Protein AF-J0LDZ2-F1 (afdb_monomer)

InterPro domains:
  IPR002893 Zinc finger, MYND-type [PF01753] (34-79)
  IPR002893 Zinc finger, MYND-type [PS50865] (31-79)

Radius of gyration: 22.07 Å; Cα contacts (8 Å, |Δi|>4): 156; chains: 1; bounding box: 58×59×63 Å

Secondary structure (DSSP, 8-state):
----HHHHHHSHHHHHHHHHHHGGGG-B--STTT--BGGG-SSSSPPEEPTTTSS-EESSHHHHHHHHT-SSS-HHHHHHHHHHHHTT--SSS-S-HHHHHHHHHHTT--HHHHHHHHHHHTTTS----HHHHHHHHTT-TT----------------PPPPP--------------

Solvent-accessible surface area (backbone atoms only — not comparable to full-atom values): 11126 Å² total; per-residue (Å²): 134,83,79,51,72,68,63,41,66,69,39,64,53,36,40,34,48,56,38,56,61,51,52,71,69,69,58,41,27,64,18,77,92,59,69,45,38,54,85,72,46,95,57,90,62,79,55,52,53,41,90,79,51,60,65,52,32,19,83,45,73,65,33,47,56,50,22,41,65,33,90,88,68,27,37,57,59,55,39,50,55,46,40,59,50,54,75,78,48,75,85,82,69,82,59,53,62,66,59,48,30,51,48,41,58,76,67,60,61,56,40,61,59,40,29,50,50,34,16,55,57,52,74,63,74,44,78,64,58,58,40,66,59,53,63,55,64,74,68,57,88,77,69,94,77,90,82,92,77,93,77,87,85,85,76,82,78,76,74,79,83,73,86,80,84,77,78,82,79,81,81,78,81,82,85,76,134

Sequence (177 aa):
MIASIAATVQDPYRALQYHLLQRPRLRDCDGPGCGKTVHEKETPGAFARCANCRLMQYCSRDCQKADWRDSGFPHKEICGMLQALYSFSTLDGTMTPDEWSDVCRLHALPLDTVDKLISWASGGRNRTNYAGTHSTLENDTGRESTGSSSDDYDYFVRVPPTPDHRIFINHKESSGL

Organism: Auricularia subglabra (strain TFB-10046 / SS5) (NCBI:txid717982)

Structure (mmCIF, N/CA/C/O backbone):
data_AF-J0LDZ2-F1
#
_entry.id   AF-J0LDZ2-F1
#
loop_
_atom_site.group_PDB
_atom_site.id
_atom_site.type_symbol
_atom_site.label_atom_id
_atom_site.label_alt_id
_atom_site.label_comp_id
_atom_site.label_asym_id
_atom_site.label_entity_id
_atom_site.label_seq_id
_atom_site.pdbx_PDB_ins_code
_atom_site.Cartn_x
_atom_site.Cartn_y
_atom_site.Cartn_z
_atom_site.occupancy
_atom_site.B_iso_or_equiv
_atom_site.auth_seq_id
_atom_site.auth_comp_id
_atom_site.auth_asym_id
_atom_site.auth_atom_id
_atom_site.pdbx_PDB_model_num
ATOM 1 N N . MET A 1 1 ? 12.892 19.741 -14.728 1.00 38.19 1 MET A N 1
ATOM 2 C CA . MET A 1 1 ? 12.630 18.692 -15.736 1.00 38.19 1 MET A CA 1
ATOM 3 C C . MET A 1 1 ? 11.318 18.023 -15.366 1.00 38.19 1 MET A C 1
ATOM 5 O O . MET A 1 1 ? 11.270 17.361 -14.341 1.00 38.19 1 MET A O 1
ATOM 9 N N . ILE A 1 2 ? 10.237 18.295 -16.100 1.00 40.75 2 ILE A N 1
ATOM 10 C CA . ILE A 1 2 ? 8.928 17.680 -15.841 1.00 40.75 2 ILE A CA 1
ATOM 11 C C . ILE A 1 2 ? 8.930 16.365 -16.619 1.00 40.75 2 ILE A C 1
ATOM 13 O O . ILE A 1 2 ? 8.873 16.388 -17.846 1.00 40.75 2 ILE A O 1
ATOM 17 N N . ALA A 1 3 ? 9.078 15.234 -15.928 1.00 46.91 3 ALA A N 1
ATOM 18 C CA . ALA A 1 3 ? 8.849 13.936 -16.551 1.00 46.91 3 ALA A CA 1
ATOM 19 C C . ALA A 1 3 ? 7.412 13.927 -17.095 1.00 46.91 3 ALA A C 1
ATOM 21 O O . ALA A 1 3 ? 6.469 14.237 -16.366 1.00 46.91 3 ALA A O 1
ATOM 22 N N . SER A 1 4 ? 7.254 13.654 -18.391 1.00 56.97 4 SER A N 1
ATOM 23 C CA . SER A 1 4 ? 5.937 13.570 -19.023 1.00 56.97 4 SER A CA 1
ATOM 24 C C . SER A 1 4 ? 5.099 12.506 -18.313 1.00 56.97 4 SER A C 1
ATOM 26 O O . SER A 1 4 ? 5.595 11.410 -18.053 1.00 56.97 4 SER A O 1
ATOM 28 N N . ILE A 1 5 ? 3.825 12.802 -18.047 1.00 53.84 5 ILE A N 1
ATOM 29 C CA . ILE A 1 5 ? 2.858 11.848 -17.475 1.00 53.84 5 ILE A CA 1
ATOM 30 C C . ILE A 1 5 ? 2.823 10.547 -18.305 1.00 53.84 5 ILE A C 1
ATOM 32 O O . ILE A 1 5 ? 2.647 9.463 -17.758 1.00 53.84 5 ILE A O 1
ATOM 36 N N . ALA A 1 6 ? 3.091 10.627 -19.613 1.00 49.44 6 ALA A N 1
ATOM 37 C CA . ALA A 1 6 ? 3.201 9.456 -20.481 1.00 49.44 6 ALA A CA 1
ATOM 38 C C . ALA A 1 6 ? 4.378 8.531 -20.102 1.00 49.44 6 ALA A C 1
ATOM 40 O O . ALA A 1 6 ? 4.217 7.316 -20.054 1.00 49.44 6 ALA A O 1
ATOM 41 N N . ALA A 1 7 ? 5.544 9.088 -19.754 1.00 54.19 7 ALA A N 1
ATOM 42 C CA . ALA A 1 7 ? 6.719 8.300 -19.366 1.00 54.19 7 ALA A CA 1
ATOM 43 C C . ALA A 1 7 ? 6.531 7.606 -18.005 1.00 54.19 7 ALA A C 1
ATOM 45 O O . ALA A 1 7 ? 7.042 6.510 -17.793 1.00 54.19 7 ALA A O 1
ATOM 46 N N . THR A 1 8 ? 5.753 8.207 -17.096 1.00 58.22 8 THR A N 1
ATOM 47 C CA . THR A 1 8 ? 5.398 7.580 -15.811 1.00 58.22 8 THR A CA 1
ATOM 48 C C . THR A 1 8 ? 4.421 6.415 -15.944 1.00 58.22 8 THR A C 1
ATOM 50 O O . THR A 1 8 ? 4.385 5.575 -15.055 1.00 58.22 8 THR A O 1
ATOM 53 N N . VAL A 1 9 ? 3.649 6.347 -17.035 1.00 63.06 9 VAL A N 1
ATOM 54 C CA . VAL A 1 9 ? 2.699 5.251 -17.297 1.00 63.06 9 VAL A CA 1
ATOM 55 C C . VA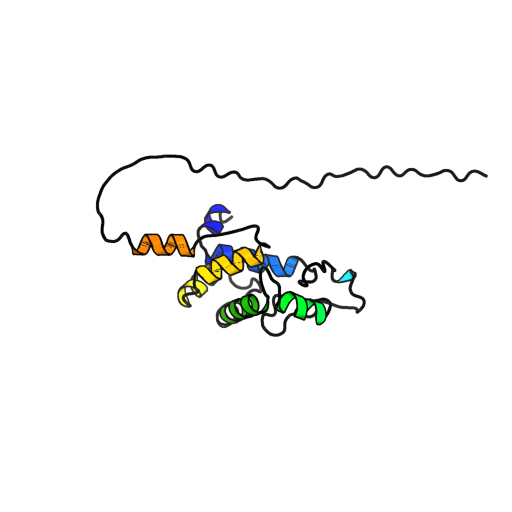L A 1 9 ? 3.370 4.092 -18.046 1.00 63.06 9 VAL A C 1
ATOM 57 O O . VAL A 1 9 ? 2.884 2.968 -17.977 1.00 63.06 9 VAL A O 1
ATOM 60 N N . GLN A 1 10 ? 4.507 4.315 -18.713 1.00 80.62 10 GLN A N 1
ATOM 61 C CA . GLN A 1 10 ? 5.218 3.247 -19.425 1.00 80.62 10 GLN A CA 1
ATOM 62 C C . GLN A 1 10 ? 6.030 2.339 -18.487 1.00 80.62 10 GLN A C 1
ATOM 64 O O . GLN A 1 10 ? 6.136 1.141 -18.733 1.00 80.62 10 GLN A O 1
ATOM 69 N N . ASP A 1 11 ? 6.608 2.899 -17.421 1.00 91.88 11 ASP A N 1
ATOM 70 C CA . ASP A 1 11 ? 7.381 2.130 -16.444 1.00 91.88 11 ASP A CA 1
ATOM 71 C C . ASP A 1 11 ? 6.456 1.608 -15.322 1.00 91.88 11 ASP A C 1
ATOM 73 O O . ASP A 1 11 ? 5.937 2.419 -14.541 1.00 91.88 11 ASP A O 1
ATOM 77 N N . PRO A 1 12 ? 6.269 0.277 -15.200 1.00 95.12 12 PRO A N 1
ATOM 78 C CA . PRO A 1 12 ? 5.360 -0.321 -14.221 1.00 95.12 12 PRO A CA 1
ATOM 79 C C . PRO A 1 12 ? 5.664 0.102 -12.783 1.00 95.12 12 PRO A C 1
ATOM 81 O O . PRO A 1 12 ? 4.754 0.352 -11.989 1.00 95.12 12 PRO A O 1
ATOM 84 N N . TYR A 1 13 ? 6.944 0.220 -12.435 1.00 95.94 13 TYR A N 1
ATOM 85 C CA . TYR A 1 13 ? 7.360 0.484 -11.062 1.00 95.94 13 TYR A CA 1
ATOM 86 C C . TYR A 1 13 ? 7.213 1.962 -10.698 1.00 95.94 13 TYR A C 1
ATOM 88 O O . TYR A 1 13 ? 6.852 2.286 -9.565 1.00 95.94 13 TYR A O 1
ATOM 96 N N . ARG A 1 14 ? 7.382 2.871 -11.668 1.00 95.00 14 ARG A N 1
ATOM 97 C CA . ARG A 1 14 ? 7.072 4.299 -11.471 1.00 95.00 14 ARG A CA 1
ATOM 98 C C . ARG A 1 14 ? 5.575 4.528 -11.307 1.00 95.00 14 ARG A C 1
ATOM 100 O O . ARG A 1 14 ? 5.167 5.293 -10.431 1.00 95.00 14 ARG A O 1
ATOM 107 N N . ALA A 1 15 ? 4.757 3.854 -12.117 1.00 94.00 15 ALA A N 1
ATOM 108 C CA . ALA A 1 15 ? 3.305 3.908 -11.988 1.00 94.00 15 ALA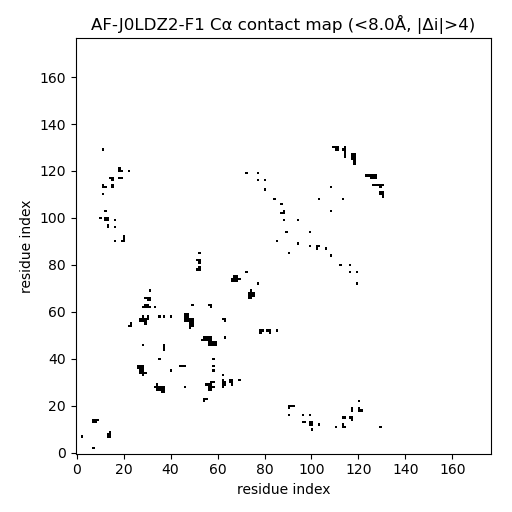 A CA 1
ATOM 109 C C . ALA A 1 15 ? 2.856 3.393 -10.611 1.00 94.00 15 ALA A C 1
ATOM 111 O O . ALA A 1 15 ? 2.063 4.048 -9.925 1.00 94.00 15 ALA A O 1
ATOM 112 N N . LEU A 1 16 ? 3.425 2.268 -10.163 1.00 95.62 16 LEU A N 1
ATOM 113 C CA . LEU A 1 16 ? 3.190 1.731 -8.825 1.00 95.62 16 LEU A CA 1
ATOM 114 C C . LEU A 1 16 ? 3.539 2.753 -7.741 1.00 95.62 16 LEU A C 1
ATOM 116 O O . LEU A 1 16 ? 2.711 3.030 -6.868 1.00 95.62 16 LEU A O 1
ATOM 120 N N . GLN A 1 17 ? 4.728 3.355 -7.821 1.00 95.06 17 GLN A N 1
ATOM 121 C CA . GLN A 1 17 ? 5.155 4.368 -6.865 1.00 95.06 17 GLN A CA 1
ATOM 122 C C . GLN A 1 17 ? 4.193 5.527 -6.761 1.00 95.06 17 GLN A C 1
ATOM 124 O O . GLN A 1 17 ? 3.800 5.915 -5.656 1.00 95.06 17 GLN A O 1
ATOM 129 N N . TYR A 1 18 ? 3.814 6.074 -7.909 1.00 92.62 18 TYR A N 1
ATOM 130 C CA . TYR A 1 18 ? 2.905 7.196 -7.964 1.00 92.62 18 TYR A CA 1
ATOM 131 C C . TYR A 1 18 ? 1.616 6.891 -7.193 1.00 92.62 18 TYR A C 1
ATOM 133 O O . TYR A 1 18 ? 1.211 7.681 -6.337 1.00 92.62 18 TYR A O 1
ATOM 141 N N . HIS A 1 19 ? 1.012 5.724 -7.431 1.00 92.88 19 HIS A 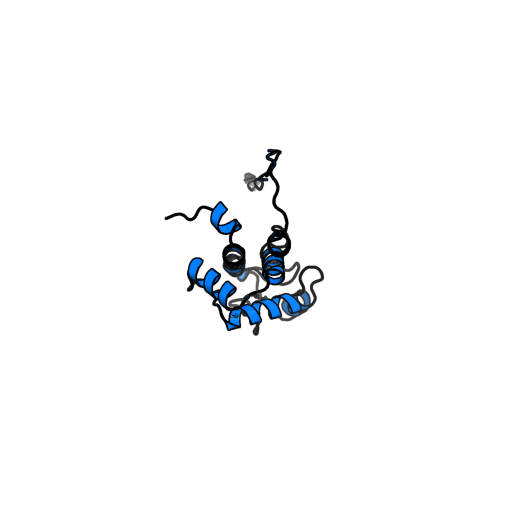N 1
ATOM 142 C CA . HIS A 1 19 ? -0.233 5.328 -6.781 1.00 92.88 19 HIS A CA 1
ATOM 143 C C . HIS A 1 19 ? -0.086 5.069 -5.279 1.00 92.88 19 HIS A C 1
ATOM 145 O O . HIS A 1 19 ? -0.934 5.514 -4.500 1.00 92.88 19 HIS A O 1
ATOM 151 N N . LEU A 1 20 ? 0.991 4.409 -4.852 1.00 94.00 20 LEU A N 1
ATOM 152 C CA . LEU A 1 20 ? 1.229 4.133 -3.434 1.00 94.00 20 LEU A CA 1
ATOM 153 C C . LEU A 1 20 ? 1.502 5.412 -2.630 1.00 94.00 20 LEU A C 1
ATOM 155 O O . LEU A 1 20 ? 0.988 5.551 -1.521 1.00 94.00 20 LEU A O 1
ATOM 159 N N . LEU A 1 21 ? 2.221 6.389 -3.191 1.00 91.31 21 LEU A N 1
ATOM 160 C CA . LEU A 1 21 ? 2.503 7.659 -2.510 1.00 91.31 21 LEU A CA 1
ATOM 161 C C . LEU A 1 21 ? 1.275 8.575 -2.372 1.00 91.31 21 LEU A C 1
ATOM 163 O O . LEU A 1 21 ? 1.263 9.455 -1.506 1.00 91.31 21 LEU A O 1
ATOM 167 N N . GLN A 1 22 ? 0.226 8.389 -3.183 1.00 87.31 22 GLN A N 1
ATOM 168 C CA . GLN A 1 22 ? -1.027 9.133 -3.001 1.00 87.31 22 GLN A CA 1
ATOM 169 C C . GLN A 1 22 ? -1.895 8.571 -1.869 1.00 87.31 22 GLN A C 1
ATOM 171 O O . GLN A 1 22 ? -2.688 9.317 -1.297 1.00 87.31 22 GLN A O 1
ATOM 176 N N . ARG A 1 23 ? -1.750 7.290 -1.507 1.00 87.25 23 ARG A N 1
ATOM 177 C CA . ARG A 1 23 ? -2.649 6.633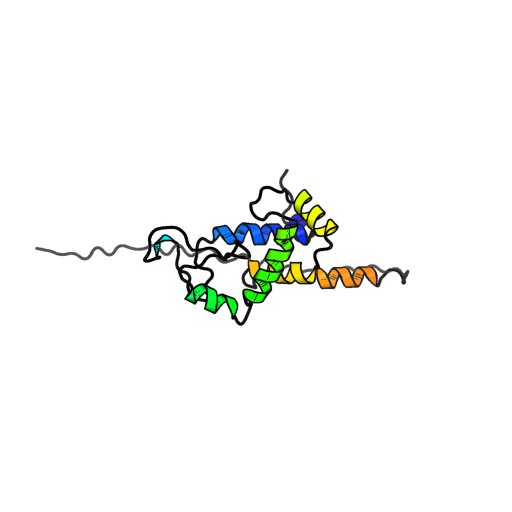 -0.544 1.00 87.25 23 ARG A CA 1
ATOM 178 C C . ARG A 1 23 ? -2.664 7.291 0.841 1.00 87.25 23 ARG A C 1
ATOM 180 O O . ARG A 1 23 ? -3.745 7.673 1.282 1.00 87.25 23 ARG A O 1
ATOM 187 N N . PRO A 1 24 ? -1.515 7.557 1.490 1.00 79.44 24 PRO A N 1
ATOM 188 C CA . PRO A 1 24 ? -1.498 8.223 2.795 1.00 79.44 24 PRO A CA 1
ATOM 189 C C . PRO A 1 24 ? -2.105 9.635 2.805 1.00 79.44 24 PRO A C 1
ATOM 191 O O . PRO A 1 24 ? -2.362 10.187 3.875 1.00 79.44 24 PRO A O 1
ATOM 194 N N . ARG A 1 25 ? -2.309 10.257 1.634 1.00 77.75 25 ARG A N 1
ATOM 195 C CA . ARG A 1 25 ? -2.864 11.613 1.527 1.00 77.75 25 ARG A CA 1
ATOM 196 C C . ARG A 1 25 ? -4.378 11.655 1.691 1.00 77.75 25 ARG A C 1
ATOM 198 O O . ARG A 1 25 ? -4.887 12.729 1.994 1.00 77.75 25 ARG A O 1
ATOM 205 N N . LEU A 1 26 ? -5.073 10.528 1.531 1.00 75.88 26 LEU A N 1
ATOM 206 C CA . LEU A 1 26 ? -6.532 10.483 1.635 1.00 75.88 26 LEU A CA 1
ATOM 207 C C . LEU A 1 26 ? -7.021 10.780 3.069 1.00 75.88 26 LEU A C 1
ATOM 209 O O . LEU A 1 26 ? -8.110 11.318 3.231 1.00 75.88 26 LEU A O 1
ATOM 213 N N . ARG A 1 27 ? -6.161 10.596 4.094 1.00 81.50 27 ARG A N 1
ATOM 214 C CA . ARG A 1 27 ? -6.369 10.950 5.525 1.00 81.50 27 ARG A CA 1
ATOM 215 C C . ARG A 1 27 ? -7.693 10.461 6.143 1.00 81.50 27 ARG A C 1
ATOM 217 O O . ARG A 1 27 ? -8.004 10.812 7.283 1.00 81.50 27 ARG A O 1
ATOM 224 N N . ASP A 1 28 ? -8.424 9.624 5.435 1.00 90.88 28 ASP A N 1
ATOM 225 C CA . ASP A 1 28 ? -9.652 8.956 5.813 1.00 90.88 28 ASP A CA 1
ATOM 226 C C . ASP A 1 28 ? -9.351 7.564 6.376 1.00 90.88 28 ASP A C 1
ATOM 228 O O . ASP A 1 28 ? -8.207 7.102 6.429 1.00 90.88 28 ASP A O 1
ATOM 232 N N . CYS A 1 29 ? -10.380 6.942 6.936 1.00 93.56 29 CYS A N 1
ATOM 233 C CA . CYS A 1 29 ? -10.323 5.578 7.423 1.00 93.56 29 CYS A CA 1
ATOM 234 C C . CYS A 1 29 ? -10.393 4.622 6.232 1.00 93.56 29 CYS A C 1
ATOM 236 O O . CYS A 1 29 ? -11.362 4.661 5.478 1.00 93.56 29 CYS A O 1
ATOM 238 N N . ASP A 1 30 ? -9.443 3.694 6.141 1.00 94.38 30 ASP A N 1
ATOM 239 C CA . ASP A 1 30 ? -9.420 2.664 5.098 1.00 94.38 30 ASP A CA 1
ATOM 240 C C . ASP A 1 30 ? -10.456 1.540 5.319 1.00 94.38 30 ASP A C 1
ATOM 242 O O . ASP A 1 30 ? -10.530 0.586 4.552 1.00 94.38 30 ASP A O 1
ATOM 246 N N . GLY A 1 31 ? -11.276 1.621 6.373 1.00 94.38 31 GLY A N 1
ATOM 247 C CA . GLY A 1 31 ? -12.361 0.666 6.592 1.00 94.38 31 GLY A CA 1
ATOM 248 C C . GLY A 1 31 ? -13.419 0.755 5.480 1.00 94.38 31 GLY A C 1
ATOM 249 O O . GLY A 1 31 ? -13.884 1.864 5.189 1.00 94.38 31 GLY A O 1
ATOM 250 N N . PRO A 1 32 ? -13.867 -0.374 4.897 1.00 93.56 32 PRO A N 1
ATOM 251 C CA . PRO A 1 32 ? -14.826 -0.366 3.797 1.00 93.56 32 PRO A CA 1
ATOM 252 C C . PRO A 1 32 ? -16.126 0.335 4.210 1.00 93.56 32 PRO A C 1
ATOM 254 O O . PRO A 1 32 ? -16.740 -0.004 5.221 1.00 93.56 32 PRO A O 1
ATOM 257 N N . GLY A 1 33 ? -16.522 1.348 3.434 1.00 91.19 33 GLY A N 1
ATOM 258 C CA . GLY A 1 33 ? -17.726 2.149 3.681 1.00 91.19 33 GLY A CA 1
ATOM 259 C C . GLY A 1 33 ? -17.657 3.093 4.889 1.00 91.19 33 GLY A C 1
ATOM 260 O O . GLY A 1 33 ? -18.671 3.696 5.224 1.00 91.19 33 GLY A O 1
ATOM 261 N N . CYS A 1 34 ? -16.503 3.236 5.552 1.00 92.81 34 CYS A N 1
ATOM 262 C CA . CYS A 1 34 ? -16.383 4.074 6.745 1.00 92.81 34 CYS A CA 1
ATOM 263 C C . CYS A 1 34 ? -16.300 5.566 6.400 1.00 92.81 34 CYS A C 1
ATOM 265 O O . CYS A 1 34 ? -17.099 6.352 6.901 1.00 92.81 34 CYS A O 1
ATOM 267 N N . GLY A 1 35 ? -15.321 5.969 5.583 1.00 89.81 35 GLY A N 1
ATOM 268 C CA . GLY A 1 35 ? -15.163 7.352 5.110 1.00 89.81 35 GLY A CA 1
ATOM 269 C C . GLY A 1 35 ? -14.838 8.404 6.180 1.00 89.81 35 GLY A C 1
ATOM 270 O O . GLY A 1 35 ? -14.613 9.559 5.832 1.00 89.81 35 GLY A O 1
ATOM 271 N N . LYS A 1 36 ? -14.780 8.033 7.467 1.00 92.12 36 LYS A N 1
ATOM 272 C CA . LYS A 1 36 ? -14.448 8.961 8.555 1.00 92.12 36 LYS A CA 1
ATOM 273 C C . LYS A 1 36 ? -13.072 9.575 8.339 1.00 92.12 36 LYS A C 1
ATOM 275 O O . LYS A 1 36 ? -12.093 8.858 8.142 1.00 92.12 36 LYS A O 1
ATOM 280 N N . THR A 1 37 ? -12.985 10.885 8.493 1.00 90.56 37 THR A N 1
ATOM 281 C CA . THR A 1 37 ? -11.735 11.636 8.582 1.00 90.56 37 THR A CA 1
ATOM 282 C C . THR A 1 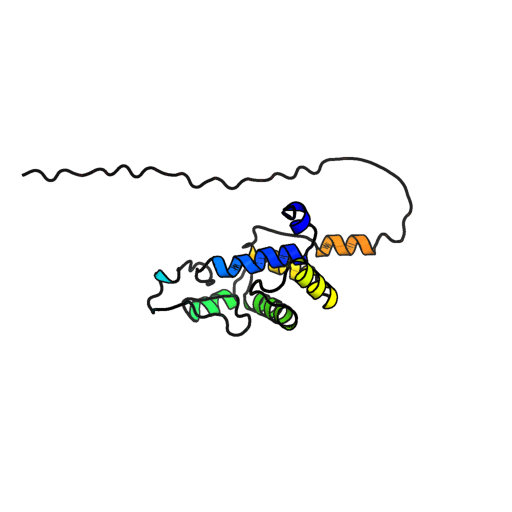37 ? -11.209 11.654 10.016 1.00 90.56 37 THR A C 1
ATOM 284 O O . THR A 1 37 ? -11.930 11.378 10.979 1.00 90.56 37 THR A O 1
ATOM 287 N N . VAL A 1 38 ? -9.935 12.017 10.191 1.00 86.31 38 VAL A N 1
ATOM 288 C CA . VAL A 1 38 ? -9.312 12.134 11.525 1.00 86.31 38 VAL A CA 1
ATOM 289 C C . VAL A 1 38 ? -10.059 13.076 12.479 1.00 86.31 38 VAL A C 1
ATOM 291 O O . VAL A 1 38 ? -9.951 12.910 13.690 1.00 86.31 38 VAL A O 1
ATOM 294 N N . HIS A 1 39 ? -10.826 14.037 11.954 1.00 85.56 39 HIS A N 1
ATOM 295 C CA . HIS A 1 39 ? -11.611 14.987 12.747 1.00 85.56 39 HIS A CA 1
ATOM 296 C C . HIS A 1 39 ? -12.940 14.408 13.252 1.00 85.56 39 HIS A C 1
ATOM 298 O O . HIS A 1 39 ? -13.516 14.941 14.192 1.00 85.56 39 HIS A O 1
ATOM 304 N N . GLU A 1 40 ? -13.409 13.306 12.665 1.00 84.31 40 GLU A N 1
ATOM 305 C CA . GLU A 1 40 ? -14.668 12.632 13.017 1.00 84.31 40 GLU A CA 1
ATOM 306 C C . GLU A 1 40 ? -14.456 11.457 13.984 1.00 84.31 40 GLU A C 1
ATOM 308 O O . GLU A 1 40 ? -15.384 10.717 14.323 1.00 84.31 40 GLU A O 1
ATOM 313 N N . LYS A 1 41 ? -13.211 11.239 14.417 1.00 78.94 41 LYS A N 1
ATOM 314 C CA . LYS A 1 41 ? -12.869 10.216 15.401 1.00 78.94 41 LYS A CA 1
ATOM 315 C C . LYS A 1 41 ? -13.271 10.690 16.796 1.00 78.94 41 LYS A C 1
ATOM 317 O O . LYS A 1 41 ? -12.886 11.773 17.218 1.00 78.94 41 LYS A O 1
ATOM 322 N N . GLU A 1 42 ? -13.956 9.833 17.547 1.00 77.94 42 GLU A N 1
ATOM 323 C CA . GLU A 1 42 ? -14.342 10.115 18.941 1.00 77.94 42 GLU A CA 1
ATOM 324 C C . GLU A 1 42 ? -13.127 10.319 19.859 1.00 77.94 42 GLU A C 1
ATOM 326 O O . GLU A 1 42 ? -13.166 11.105 20.801 1.00 77.94 42 GLU A O 1
ATOM 331 N N . THR A 1 43 ? -12.024 9.617 19.583 1.00 76.19 43 THR A N 1
ATOM 332 C CA . THR A 1 43 ? -10.778 9.761 20.341 1.00 76.19 43 THR A CA 1
ATOM 333 C C . THR A 1 43 ? -9.860 10.793 19.681 1.00 76.19 43 THR A C 1
ATOM 335 O O . THR A 1 43 ? -9.639 10.679 18.472 1.00 76.19 43 THR A O 1
ATOM 338 N N . PRO A 1 44 ? -9.211 11.690 20.440 1.00 77.81 44 PRO A N 1
ATOM 339 C CA . PRO A 1 44 ? -8.190 12.583 19.901 1.00 77.81 44 PRO A CA 1
ATOM 340 C C . PRO A 1 44 ? -7.022 11.832 19.240 1.00 77.81 44 PRO A C 1
ATOM 342 O O . PRO A 1 44 ? -6.624 10.751 19.681 1.00 77.81 44 PRO A O 1
ATOM 345 N N . GLY A 1 45 ? -6.434 12.439 18.207 1.00 84.00 45 GLY A N 1
ATOM 346 C CA . GLY A 1 45 ? -5.209 11.964 17.556 1.00 84.00 45 GLY A CA 1
ATOM 347 C C . GLY A 1 45 ? -5.420 11.221 16.234 1.00 84.00 45 GLY A C 1
ATOM 348 O O . GLY A 1 45 ? -6.537 11.026 15.760 1.00 84.00 45 GLY A O 1
ATOM 349 N N . ALA A 1 46 ? -4.307 10.813 15.620 1.00 87.44 46 ALA A N 1
ATOM 350 C CA . ALA A 1 46 ? -4.307 10.153 14.318 1.00 87.44 46 ALA A CA 1
ATOM 351 C C . ALA A 1 46 ? -5.011 8.779 14.344 1.00 87.44 46 ALA A C 1
ATOM 353 O O . ALA A 1 46 ? -5.215 8.150 15.393 1.00 87.44 46 ALA A O 1
ATOM 354 N N . PHE A 1 47 ? -5.375 8.292 13.160 1.00 92.56 47 PHE A N 1
ATOM 355 C CA . PHE A 1 47 ? -5.804 6.910 12.987 1.00 92.56 47 PHE A CA 1
ATOM 356 C C . PHE A 1 47 ? -4.661 5.934 13.256 1.00 92.56 47 PHE A C 1
ATOM 358 O O . PHE A 1 47 ? -3.491 6.217 12.995 1.00 92.56 47 PHE A O 1
ATOM 365 N N . ALA A 1 48 ? -5.017 4.774 13.806 1.00 92.56 48 ALA A N 1
ATOM 366 C CA . ALA A 1 48 ? -4.051 3.719 14.052 1.00 92.56 48 ALA A CA 1
ATOM 367 C C . ALA A 1 48 ? -3.667 3.094 12.712 1.00 92.56 48 ALA A C 1
ATOM 369 O O . ALA A 1 48 ? -4.541 2.698 11.941 1.00 92.56 48 ALA A O 1
ATOM 370 N N . ARG A 1 49 ? -2.367 2.994 12.438 1.00 93.88 49 ARG A N 1
ATOM 371 C CA . ARG A 1 49 ? -1.873 2.340 11.226 1.00 93.88 49 ARG A CA 1
ATOM 372 C C . ARG A 1 49 ? -1.817 0.829 11.399 1.00 93.88 49 ARG A C 1
ATOM 374 O O . ARG A 1 49 ? -1.597 0.332 12.504 1.00 93.88 49 ARG A O 1
ATOM 381 N N . CYS A 1 50 ? -1.973 0.095 10.302 1.00 95.75 50 CYS A N 1
ATOM 382 C CA . CYS A 1 50 ? -1.702 -1.337 10.288 1.00 95.75 50 CYS A CA 1
ATOM 383 C C . CYS A 1 50 ? -0.257 -1.586 10.751 1.00 95.75 50 CYS A C 1
ATOM 385 O O . CYS A 1 50 ? 0.677 -1.055 10.156 1.00 95.75 50 CYS A O 1
ATOM 387 N N . ALA A 1 51 ? -0.060 -2.400 11.791 1.00 94.38 51 ALA A N 1
ATOM 388 C CA . ALA A 1 51 ? 1.269 -2.633 12.367 1.00 94.38 51 ALA A CA 1
ATOM 389 C C . ALA A 1 51 ? 2.255 -3.282 11.378 1.00 94.38 51 ALA A C 1
ATOM 391 O O . ALA A 1 51 ? 3.461 -3.057 11.469 1.00 94.38 51 ALA A O 1
ATOM 392 N N . ASN A 1 52 ? 1.726 -4.048 10.421 1.00 94.75 52 ASN A N 1
ATOM 393 C CA . ASN A 1 52 ? 2.521 -4.804 9.464 1.00 94.75 52 ASN A CA 1
ATOM 394 C C . ASN A 1 52 ? 2.938 -3.946 8.265 1.00 94.75 52 ASN A C 1
ATOM 396 O O . ASN A 1 52 ? 4.116 -3.666 8.084 1.00 94.75 52 ASN A O 1
ATOM 400 N N . CYS A 1 53 ? 1.974 -3.494 7.454 1.00 94.50 53 CYS A N 1
ATOM 401 C CA . CYS A 1 53 ? 2.286 -2.729 6.244 1.00 94.50 53 CYS A CA 1
ATOM 402 C C . CYS A 1 53 ? 2.498 -1.233 6.503 1.00 94.50 53 CYS A C 1
ATOM 404 O O . CYS A 1 53 ? 3.038 -0.557 5.646 1.00 94.50 53 CYS A O 1
ATOM 406 N N . ARG A 1 54 ? 2.032 -0.684 7.635 1.00 91.56 54 ARG A N 1
ATOM 407 C CA . ARG A 1 54 ? 2.144 0.742 8.018 1.00 91.56 54 ARG A CA 1
ATOM 408 C C . ARG A 1 54 ? 1.561 1.766 7.033 1.00 91.56 54 ARG A C 1
ATOM 410 O O . ARG A 1 54 ? 1.645 2.962 7.311 1.00 91.56 54 ARG A O 1
ATOM 417 N N . LEU A 1 55 ? 0.956 1.317 5.935 1.00 92.25 55 LEU A N 1
ATOM 418 C CA . LEU A 1 55 ? 0.383 2.169 4.897 1.00 92.25 55 LEU A CA 1
ATOM 419 C C . LEU A 1 55 ? -1.087 2.497 5.185 1.00 92.25 55 LEU A C 1
ATOM 421 O O . LEU A 1 55 ? -1.475 3.656 5.104 1.00 92.25 55 LEU A O 1
ATOM 425 N N . MET A 1 56 ? -1.867 1.486 5.577 1.00 93.69 56 MET A N 1
ATOM 426 C CA . MET A 1 56 ? -3.294 1.625 5.892 1.00 93.69 56 MET A CA 1
ATOM 427 C C . MET A 1 56 ? -3.521 2.179 7.290 1.00 93.69 56 MET A C 1
ATOM 429 O O . MET A 1 56 ? -2.753 1.867 8.208 1.00 93.69 56 MET A O 1
ATOM 433 N N . GLN A 1 57 ? -4.611 2.914 7.473 1.00 94.50 57 GLN A N 1
ATOM 434 C CA . GLN A 1 57 ? -5.005 3.533 8.728 1.00 94.50 57 GLN A CA 1
ATOM 435 C C . GLN A 1 57 ? -6.499 3.365 9.027 1.00 94.50 57 GLN A C 1
ATOM 437 O O . GLN A 1 57 ? -7.358 3.446 8.156 1.00 94.50 57 GLN A O 1
ATOM 442 N N . TYR A 1 58 ? -6.823 3.158 10.303 1.00 94.94 58 TYR A N 1
ATOM 443 C CA . TYR A 1 58 ? -8.182 2.844 10.730 1.00 94.94 58 TYR A CA 1
ATOM 444 C C . TYR A 1 58 ? -8.594 3.645 11.961 1.00 94.94 58 TYR A C 1
ATOM 446 O O . TYR A 1 58 ? -7.810 3.864 12.894 1.00 94.94 58 TYR A O 1
ATOM 454 N N . CYS A 1 59 ? -9.869 4.033 11.997 1.00 94.50 59 CYS A N 1
ATOM 455 C CA . CYS A 1 59 ? -10.461 4.664 13.172 1.00 94.50 59 CYS A CA 1
ATOM 456 C C . CYS A 1 59 ? -10.681 3.669 14.323 1.00 94.50 59 CYS A C 1
ATOM 458 O O . CYS A 1 59 ? -10.688 4.080 15.481 1.00 94.50 59 CYS A O 1
ATOM 460 N N . SER A 1 60 ? -10.842 2.374 14.020 1.00 93.56 60 SER A N 1
ATOM 461 C CA . SER A 1 60 ? -11.089 1.308 14.996 1.00 93.56 60 SER A CA 1
ATOM 462 C C . SER A 1 60 ? -10.534 -0.046 14.536 1.00 93.56 60 SER A C 1
ATOM 464 O O . SER A 1 60 ? -10.271 -0.267 13.351 1.00 93.56 60 SER A O 1
ATOM 466 N N . ARG A 1 61 ? -10.404 -0.991 15.480 1.00 94.81 61 ARG A N 1
ATOM 467 C CA . ARG A 1 61 ? -10.045 -2.388 15.173 1.00 94.81 61 ARG A CA 1
ATOM 468 C C . ARG A 1 61 ? -11.096 -3.088 14.311 1.00 94.81 61 ARG A C 1
ATOM 470 O O . ARG A 1 61 ? -10.742 -3.983 13.552 1.00 94.81 61 ARG A O 1
ATOM 477 N N . ASP A 1 62 ? -12.361 -2.694 14.411 1.00 95.94 62 ASP A N 1
ATOM 478 C CA . ASP A 1 62 ? -13.431 -3.309 13.623 1.00 95.94 62 ASP A CA 1
ATOM 479 C C . ASP A 1 62 ? -13.352 -2.898 12.152 1.00 95.94 62 ASP A C 1
ATOM 481 O O . ASP A 1 62 ? -13.484 -3.757 11.284 1.00 95.94 62 ASP A O 1
ATOM 485 N N . CYS A 1 63 ? -13.003 -1.636 11.862 1.00 96.69 63 CYS A N 1
ATOM 486 C CA . CYS A 1 63 ? -12.700 -1.198 10.495 1.00 96.69 63 CYS A CA 1
ATOM 487 C C . CYS A 1 63 ? -11.524 -1.981 9.897 1.00 96.69 63 CYS A C 1
ATOM 489 O O . CYS A 1 63 ? -11.620 -2.453 8.769 1.00 96.69 63 CYS A O 1
ATOM 491 N N . GLN A 1 64 ? -10.456 -2.200 10.673 1.00 97.44 64 GLN A N 1
ATOM 492 C CA . GLN A 1 64 ? -9.324 -3.017 10.224 1.00 97.44 64 GLN A CA 1
ATOM 493 C C . GLN A 1 64 ? -9.731 -4.472 9.942 1.00 97.44 64 GLN A C 1
ATOM 495 O O . GLN A 1 64 ? -9.298 -5.051 8.951 1.00 97.44 64 GLN A O 1
ATOM 500 N N . LYS A 1 65 ? -10.550 -5.090 10.804 1.00 97.69 65 LYS A N 1
ATOM 501 C CA . LYS A 1 65 ? -11.029 -6.471 10.607 1.00 97.69 65 LYS A CA 1
ATOM 502 C C . LYS A 1 65 ? -11.945 -6.605 9.392 1.00 97.69 65 LYS A C 1
ATOM 504 O O . LYS A 1 65 ? -11.903 -7.644 8.735 1.00 97.69 65 LYS A O 1
ATOM 509 N N . ALA A 1 66 ? -12.777 -5.597 9.132 1.00 97.50 66 ALA A N 1
ATOM 510 C CA . ALA A 1 66 ? -13.634 -5.557 7.955 1.00 97.50 66 ALA A CA 1
ATOM 511 C C . ALA A 1 66 ? -12.787 -5.475 6.678 1.00 97.50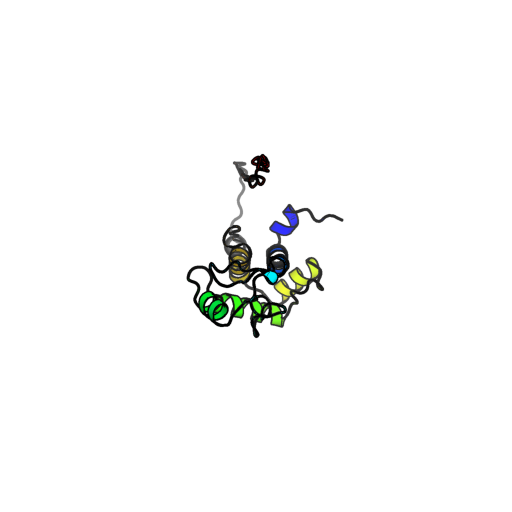 66 ALA A C 1
ATOM 513 O O . ALA A 1 66 ? -12.928 -6.334 5.813 1.00 97.50 66 ALA A O 1
ATOM 514 N N . ASP A 1 67 ? -11.834 -4.539 6.621 1.00 97.38 67 ASP A N 1
ATOM 515 C CA . ASP A 1 67 ? -10.915 -4.386 5.483 1.00 97.38 67 ASP A CA 1
ATOM 516 C C . ASP A 1 67 ? -10.039 -5.636 5.263 1.00 97.38 67 ASP A C 1
ATOM 518 O O . ASP A 1 67 ? -9.808 -6.084 4.141 1.00 97.38 67 ASP A O 1
ATOM 522 N N . TRP A 1 68 ? -9.627 -6.307 6.347 1.00 98.06 68 TRP A N 1
ATOM 523 C CA . TRP A 1 68 ? -8.872 -7.567 6.285 1.00 98.06 68 TRP A CA 1
ATOM 524 C C . TRP A 1 68 ? -9.553 -8.658 5.450 1.00 98.06 68 TRP A C 1
ATOM 526 O O . TRP A 1 68 ? -8.865 -9.496 4.862 1.00 98.06 68 TRP A O 1
ATOM 536 N N . ARG A 1 69 ? -10.890 -8.662 5.423 1.00 96.44 69 ARG A N 1
ATOM 537 C CA . ARG A 1 69 ? -11.729 -9.659 4.744 1.00 96.44 69 ARG A CA 1
ATOM 538 C C . ARG A 1 69 ? -12.549 -9.042 3.609 1.00 96.44 69 ARG A C 1
ATOM 540 O O . ARG A 1 69 ? -13.537 -9.655 3.210 1.00 96.44 69 ARG A O 1
ATOM 547 N N . ASP A 1 70 ? -12.175 -7.854 3.133 1.00 94.44 70 ASP A N 1
ATOM 548 C CA . ASP A 1 70 ? -12.890 -7.187 2.049 1.00 94.44 70 ASP A CA 1
ATOM 549 C C . ASP A 1 70 ? -13.014 -8.097 0.817 1.00 94.44 70 ASP A C 1
ATOM 551 O O . ASP A 1 70 ? -12.121 -8.886 0.509 1.00 94.44 70 ASP A O 1
ATOM 555 N N . SER A 1 71 ? -14.154 -8.013 0.134 1.00 90.00 71 SER A N 1
ATOM 556 C CA . SER A 1 71 ? -14.473 -8.901 -0.989 1.00 90.00 71 SER A CA 1
ATOM 557 C C . SER A 1 71 ? -13.805 -8.502 -2.306 1.00 90.00 71 SER A C 1
ATOM 559 O O . SER A 1 71 ? -13.610 -9.360 -3.165 1.00 90.00 71 SER A O 1
ATOM 561 N N . GLY A 1 72 ? -13.458 -7.223 -2.479 1.00 91.00 72 GLY A N 1
ATOM 562 C CA . GLY A 1 72 ? -12.822 -6.718 -3.692 1.00 91.00 72 GLY A CA 1
ATOM 563 C C . GLY A 1 72 ? -11.302 -6.773 -3.598 1.00 91.00 72 GLY A C 1
ATOM 564 O O . GLY A 1 72 ? -10.644 -7.372 -4.447 1.00 91.00 72 GLY A O 1
ATOM 565 N N . PHE A 1 73 ? -10.745 -6.175 -2.546 1.00 91.81 73 PHE A N 1
ATOM 566 C CA . PHE A 1 73 ? -9.308 -6.161 -2.282 1.00 91.81 73 PHE A CA 1
ATOM 567 C C . PHE A 1 73 ? -9.033 -6.456 -0.804 1.00 91.81 73 PHE A C 1
ATOM 569 O O . PHE A 1 73 ? -8.743 -5.531 -0.043 1.00 91.81 73 PHE A O 1
ATOM 576 N N . PRO A 1 74 ? -9.082 -7.733 -0.378 1.00 96.06 74 PRO A N 1
ATOM 577 C CA . PRO A 1 74 ? -8.855 -8.079 1.016 1.00 96.06 74 PRO A CA 1
ATOM 578 C C . PRO A 1 74 ? -7.495 -7.564 1.487 1.00 96.06 74 PRO A C 1
ATOM 580 O O . PRO A 1 74 ? -6.449 -7.956 0.951 1.00 96.06 74 PRO A O 1
ATOM 583 N N . HIS A 1 75 ? -7.484 -6.741 2.541 1.00 97.56 75 HIS A N 1
ATOM 584 C CA . HIS A 1 75 ? -6.237 -6.178 3.048 1.00 97.56 75 HIS A CA 1
ATOM 585 C C . HIS A 1 75 ? -5.244 -7.261 3.457 1.00 97.56 75 HIS A C 1
ATOM 587 O O . HIS A 1 75 ? -4.048 -7.035 3.353 1.00 97.56 75 HIS A O 1
ATOM 593 N N . LYS A 1 76 ? -5.692 -8.461 3.850 1.00 97.62 76 LYS A N 1
ATOM 594 C CA . LYS A 1 76 ? -4.798 -9.594 4.130 1.00 97.62 76 LYS A CA 1
ATOM 595 C C . LYS A 1 76 ? -3.782 -9.838 3.014 1.00 97.62 76 LYS A C 1
ATOM 597 O O . LYS A 1 76 ? -2.605 -10.057 3.293 1.00 97.62 76 LYS A O 1
ATOM 602 N N . GLU A 1 77 ? -4.243 -9.816 1.771 1.00 97.69 77 GLU A N 1
ATOM 603 C CA . GLU A 1 77 ? -3.403 -10.079 0.610 1.00 97.69 77 GLU A CA 1
ATOM 604 C C . GLU A 1 77 ? -2.525 -8.868 0.280 1.00 97.69 77 GLU A C 1
ATOM 606 O O . GLU A 1 77 ? -1.301 -8.984 0.201 1.00 97.69 77 GLU A O 1
ATOM 611 N N . ILE A 1 78 ? -3.142 -7.686 0.197 1.00 97.62 78 ILE A N 1
ATOM 612 C CA . ILE A 1 78 ? -2.444 -6.423 -0.070 1.00 97.62 78 ILE A CA 1
ATOM 613 C C . ILE A 1 78 ? -1.362 -6.153 0.984 1.00 97.62 78 ILE A C 1
ATOM 615 O O . ILE A 1 78 ? -0.260 -5.719 0.665 1.00 97.62 78 ILE A O 1
ATOM 619 N N . CYS A 1 79 ? -1.636 -6.454 2.252 1.00 97.88 79 CYS A N 1
ATOM 620 C CA . CYS A 1 79 ? -0.701 -6.309 3.361 1.00 97.88 79 CYS A CA 1
ATOM 621 C C . CYS A 1 79 ? 0.551 -7.170 3.168 1.00 97.88 79 CYS A C 1
ATOM 623 O O . CYS A 1 79 ? 1.640 -6.717 3.515 1.00 97.88 79 CYS A O 1
ATOM 625 N N . GLY A 1 80 ? 0.409 -8.383 2.624 1.00 97.62 80 GLY A N 1
ATOM 626 C CA . GLY A 1 80 ? 1.538 -9.255 2.298 1.00 97.62 80 GLY A CA 1
ATOM 627 C C . GLY A 1 80 ? 2.395 -8.684 1.170 1.00 97.62 80 GLY A C 1
ATOM 628 O O . GLY A 1 80 ? 3.611 -8.595 1.313 1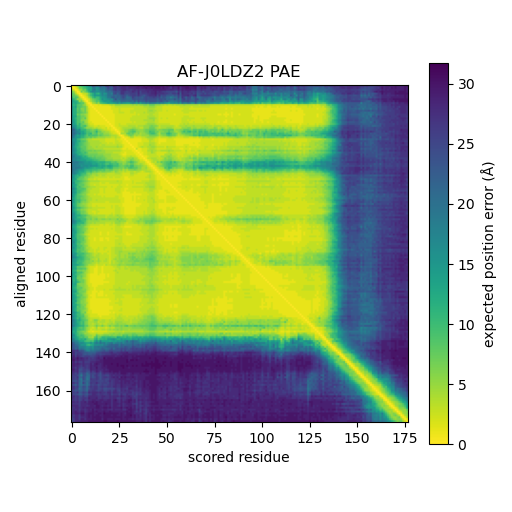.00 97.62 80 GLY A O 1
ATOM 629 N N . MET A 1 81 ? 1.759 -8.209 0.096 1.00 97.38 81 MET A N 1
ATOM 630 C CA . MET A 1 81 ? 2.451 -7.576 -1.037 1.00 97.38 81 MET A CA 1
ATOM 631 C C . MET A 1 81 ? 3.200 -6.306 -0.613 1.00 97.38 81 MET A C 1
ATOM 633 O O . MET A 1 81 ? 4.364 -6.123 -0.956 1.00 97.38 81 MET A O 1
ATOM 637 N N . LEU A 1 82 ? 2.565 -5.455 0.199 1.00 96.94 82 LEU A N 1
ATOM 638 C CA . LEU A 1 82 ? 3.197 -4.250 0.738 1.00 96.94 82 LEU A CA 1
ATOM 639 C C . LEU A 1 82 ? 4.369 -4.586 1.665 1.00 96.94 82 LEU A C 1
ATOM 641 O O . LEU A 1 82 ? 5.399 -3.928 1.591 1.00 96.94 82 LEU A O 1
ATOM 645 N N . GLN A 1 83 ? 4.250 -5.606 2.521 1.00 96.19 83 GLN A N 1
ATOM 646 C CA . GLN A 1 83 ? 5.368 -6.050 3.364 1.00 96.19 83 GLN A CA 1
ATOM 647 C C . GLN A 1 83 ? 6.556 -6.539 2.536 1.00 96.19 83 GLN A C 1
ATOM 649 O O . GLN A 1 83 ? 7.690 -6.177 2.843 1.00 96.19 83 GLN A O 1
ATOM 654 N N . ALA A 1 84 ? 6.303 -7.325 1.485 1.00 95.31 84 ALA A N 1
ATOM 655 C CA . ALA A 1 84 ? 7.351 -7.765 0.571 1.00 95.31 84 ALA A CA 1
ATOM 656 C C . ALA A 1 84 ? 8.049 -6.559 -0.074 1.00 95.31 84 ALA A C 1
ATOM 658 O O . ALA A 1 84 ? 9.272 -6.478 -0.049 1.00 95.31 84 ALA A O 1
ATOM 659 N N . LEU A 1 85 ? 7.284 -5.572 -0.543 1.00 95.44 85 LEU A N 1
ATOM 660 C CA . LEU A 1 85 ? 7.817 -4.336 -1.115 1.00 95.44 85 LEU A CA 1
ATOM 661 C C . LEU A 1 85 ? 8.660 -3.525 -0.109 1.00 95.44 85 LEU A C 1
ATOM 663 O O . LEU A 1 85 ? 9.746 -3.053 -0.446 1.00 95.44 85 LEU A O 1
ATOM 667 N N . TYR A 1 86 ? 8.210 -3.413 1.146 1.00 93.31 86 TYR A N 1
ATOM 668 C CA . TYR A 1 86 ? 8.952 -2.739 2.221 1.00 93.31 86 TYR A CA 1
ATOM 669 C C . TYR A 1 86 ? 10.253 -3.443 2.623 1.00 93.31 86 TYR A C 1
ATOM 671 O O . TYR A 1 86 ? 11.088 -2.830 3.285 1.00 93.31 86 TYR A O 1
ATOM 679 N N . SER A 1 87 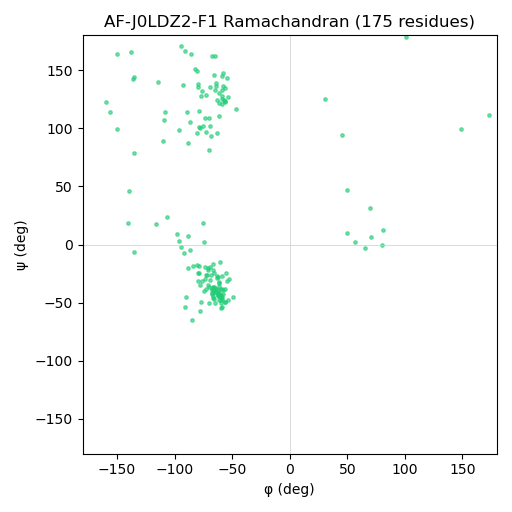? 10.442 -4.714 2.256 1.00 95.19 87 SER A N 1
ATOM 680 C CA . SER A 1 87 ? 11.683 -5.429 2.576 1.00 95.19 87 SER A CA 1
ATOM 681 C C . SER A 1 87 ? 12.894 -4.905 1.799 1.00 95.19 87 SER A C 1
ATOM 683 O O . SER A 1 87 ? 14.024 -5.109 2.236 1.00 95.19 87 SER A O 1
ATOM 685 N N . PHE A 1 88 ? 12.660 -4.199 0.688 1.00 94.75 88 PHE A N 1
ATOM 686 C CA . PHE A 1 88 ? 13.715 -3.669 -0.175 1.00 94.75 88 PHE A CA 1
ATOM 687 C C . PHE A 1 88 ? 13.501 -2.216 -0.630 1.00 94.75 88 PHE A C 1
ATOM 689 O O . PHE A 1 88 ? 14.399 -1.641 -1.235 1.00 94.75 88 PHE A O 1
ATOM 696 N N . SER A 1 89 ? 12.353 -1.591 -0.346 1.00 94.12 89 SER A N 1
ATOM 697 C CA . SER A 1 89 ? 12.058 -0.205 -0.746 1.00 94.12 89 SER A CA 1
ATOM 698 C C . SER A 1 89 ? 11.367 0.598 0.362 1.00 94.12 89 SER A C 1
ATOM 700 O O . SER A 1 89 ? 10.862 0.037 1.338 1.00 94.12 89 SER A O 1
ATOM 702 N N . THR A 1 90 ? 11.328 1.926 0.216 1.00 90.25 90 THR A N 1
ATOM 703 C CA . THR A 1 90 ? 10.617 2.835 1.127 1.00 90.25 90 THR A CA 1
ATOM 704 C C . THR A 1 90 ? 9.444 3.525 0.423 1.00 90.25 90 THR A C 1
ATOM 706 O O . THR A 1 90 ? 9.535 3.951 -0.725 1.00 90.25 90 THR A O 1
ATOM 709 N N . LEU A 1 91 ? 8.315 3.660 1.131 1.00 85.62 91 LEU A N 1
ATOM 710 C CA . LEU A 1 91 ? 7.100 4.339 0.639 1.00 85.62 91 LEU A CA 1
ATOM 711 C C . LEU A 1 91 ? 6.875 5.710 1.301 1.00 85.62 91 LEU A C 1
ATOM 713 O O . LEU A 1 91 ? 5.746 6.188 1.398 1.00 85.62 91 LEU A O 1
ATOM 717 N N . ASP A 1 92 ? 7.935 6.327 1.815 1.00 86.50 92 ASP A N 1
ATOM 718 C CA . ASP A 1 92 ? 7.908 7.654 2.446 1.00 86.50 92 ASP A CA 1
ATOM 719 C C . ASP A 1 92 ? 8.257 8.794 1.470 1.00 86.50 92 ASP A C 1
ATOM 721 O O . ASP A 1 92 ? 8.186 9.965 1.838 1.00 86.50 92 ASP A O 1
ATOM 725 N N . GLY A 1 93 ? 8.585 8.455 0.219 1.00 84.56 93 GLY A N 1
ATOM 726 C CA . GLY A 1 93 ? 8.968 9.411 -0.820 1.00 84.56 93 GLY A CA 1
ATOM 727 C C . GLY A 1 93 ? 10.426 9.867 -0.739 1.00 84.56 93 GLY A C 1
ATOM 728 O O . GLY A 1 93 ? 10.779 10.838 -1.401 1.00 84.56 93 GLY A O 1
ATOM 729 N N . THR A 1 94 ? 11.260 9.196 0.062 1.00 90.88 94 THR A N 1
ATOM 730 C CA . THR A 1 94 ? 12.704 9.480 0.135 1.00 90.88 94 THR A CA 1
ATOM 731 C C . THR A 1 94 ? 13.451 9.051 -1.126 1.00 90.88 94 THR A C 1
ATOM 733 O O . THR A 1 94 ? 14.360 9.756 -1.554 1.00 90.88 94 THR A O 1
ATOM 736 N N . MET A 1 95 ? 13.051 7.932 -1.738 1.00 92.31 95 MET A N 1
ATOM 737 C CA . MET A 1 95 ? 13.607 7.442 -3.002 1.00 92.31 95 MET A CA 1
ATOM 738 C C . MET A 1 95 ? 13.014 8.190 -4.197 1.00 92.31 95 MET A C 1
ATOM 740 O O . MET A 1 95 ? 11.793 8.368 -4.297 1.00 92.31 95 MET A O 1
ATOM 744 N N . THR A 1 96 ? 13.869 8.578 -5.144 1.00 94.19 96 THR A N 1
ATOM 745 C CA . THR A 1 96 ? 13.413 9.107 -6.434 1.00 94.19 96 THR A CA 1
ATOM 746 C C . THR A 1 96 ? 12.713 8.016 -7.260 1.00 94.19 96 THR A C 1
ATOM 748 O O . THR A 1 96 ? 12.872 6.822 -6.984 1.00 94.19 96 THR A O 1
ATOM 751 N N . PRO A 1 97 ? 11.920 8.382 -8.285 1.00 93.19 97 PRO A N 1
ATOM 752 C CA . PRO A 1 97 ? 11.255 7.383 -9.117 1.00 93.19 97 PRO A CA 1
ATOM 753 C C . PRO A 1 97 ? 12.169 6.442 -9.886 1.00 93.19 97 PRO A C 1
ATOM 755 O O . PRO A 1 97 ? 11.818 5.285 -10.107 1.00 93.19 97 PRO A O 1
ATOM 758 N N . ASP A 1 98 ? 13.334 6.932 -10.282 1.00 93.81 98 ASP A N 1
ATOM 759 C CA . ASP A 1 98 ? 14.335 6.170 -11.016 1.00 93.81 98 ASP A CA 1
ATOM 760 C C . ASP A 1 98 ? 14.952 5.117 -10.092 1.00 93.81 98 ASP A C 1
ATOM 762 O O . ASP A 1 98 ? 14.907 3.928 -10.398 1.00 93.81 98 ASP A O 1
ATOM 766 N N . GLU A 1 99 ? 15.397 5.543 -8.906 1.00 95.44 99 GLU A N 1
ATOM 767 C CA . GLU A 1 99 ? 15.969 4.659 -7.888 1.00 95.44 99 GLU A CA 1
ATOM 768 C C . GLU A 1 99 ? 14.979 3.583 -7.441 1.00 95.44 99 GLU A C 1
ATOM 770 O O . GLU A 1 99 ? 15.335 2.409 -7.359 1.00 95.44 99 GLU A O 1
ATOM 775 N N . TRP A 1 100 ? 13.719 3.950 -7.179 1.00 95.75 100 TRP A N 1
ATOM 776 C CA . TRP A 1 100 ? 12.724 2.956 -6.781 1.00 95.75 100 TRP A CA 1
ATOM 777 C C . TRP A 1 100 ? 12.427 1.975 -7.931 1.00 95.75 100 TRP A C 1
ATOM 779 O O . TRP A 1 100 ? 12.326 0.764 -7.713 1.00 95.75 100 TRP A O 1
ATOM 789 N N . SER A 1 101 ? 12.358 2.457 -9.171 1.00 95.88 101 SER A N 1
ATOM 790 C CA . SER A 1 101 ? 12.171 1.584 -10.330 1.00 95.88 101 SER A CA 1
ATOM 791 C C . SER A 1 101 ? 13.321 0.576 -10.494 1.00 95.88 101 SER A C 1
ATOM 793 O O . SER A 1 101 ? 13.077 -0.619 -10.685 1.00 95.88 101 SER A O 1
ATOM 795 N N . ASP A 1 102 ? 14.569 1.016 -10.324 1.00 96.19 102 ASP A N 1
ATOM 796 C CA . ASP A 1 102 ? 15.749 0.146 -10.385 1.00 96.19 102 ASP A CA 1
ATOM 797 C C . ASP A 1 102 ? 15.786 -0.880 -9.248 1.00 96.19 102 ASP A C 1
ATOM 799 O O . ASP A 1 102 ? 16.073 -2.054 -9.484 1.00 96.19 102 ASP A O 1
ATOM 803 N N . VAL A 1 103 ? 15.421 -0.477 -8.030 1.00 97.31 103 VAL A N 1
ATOM 804 C CA . VAL A 1 103 ? 15.309 -1.386 -6.882 1.00 97.31 103 VAL A CA 1
ATOM 805 C C . VAL A 1 103 ? 14.236 -2.455 -7.123 1.00 97.31 103 VAL A C 1
ATOM 807 O O . VAL A 1 103 ? 14.479 -3.635 -6.871 1.00 97.31 103 VAL A O 1
ATOM 810 N N . CYS A 1 104 ? 13.068 -2.087 -7.659 1.00 97.12 104 CYS A N 1
ATOM 811 C CA . CYS A 1 104 ? 12.030 -3.068 -7.993 1.00 97.12 104 CYS A CA 1
ATOM 812 C C . CYS A 1 104 ? 12.504 -4.074 -9.047 1.00 97.12 104 CYS A C 1
ATOM 814 O O . CYS A 1 104 ? 12.242 -5.270 -8.904 1.00 97.12 104 CYS A O 1
ATOM 816 N N . ARG A 1 105 ? 13.226 -3.605 -10.076 1.00 96.25 105 ARG A N 1
ATOM 817 C CA . ARG A 1 105 ? 13.844 -4.474 -11.089 1.00 96.25 105 ARG A CA 1
ATOM 818 C C . ARG A 1 105 ? 14.867 -5.422 -10.473 1.00 96.25 105 ARG A C 1
ATOM 820 O O . ARG A 1 105 ? 14.812 -6.619 -10.737 1.00 96.25 105 ARG A O 1
ATOM 827 N N . LEU A 1 106 ? 15.766 -4.904 -9.636 1.00 97.50 106 LEU A N 1
ATOM 828 C CA . LEU A 1 106 ? 16.822 -5.683 -8.985 1.00 97.50 106 LEU A CA 1
ATOM 829 C C . LEU A 1 106 ? 16.256 -6.820 -8.125 1.00 97.50 106 LEU A C 1
ATOM 831 O O . LEU A 1 106 ? 16.804 -7.919 -8.111 1.00 97.50 106 LEU A O 1
ATOM 835 N N . HIS A 1 107 ? 15.147 -6.559 -7.435 1.00 97.31 107 HIS A N 1
ATOM 836 C CA . HIS A 1 107 ? 14.461 -7.542 -6.599 1.00 97.31 107 HIS A CA 1
ATOM 837 C C . HIS A 1 107 ? 13.416 -8.378 -7.352 1.00 97.31 107 HIS A C 1
ATOM 839 O O . HIS A 1 107 ? 12.696 -9.149 -6.719 1.00 97.31 107 HIS A O 1
ATOM 845 N N . ALA A 1 108 ? 13.345 -8.246 -8.682 1.00 96.25 108 ALA A N 1
ATOM 846 C CA . ALA A 1 108 ? 12.422 -8.971 -9.550 1.00 96.25 108 ALA A CA 1
ATOM 847 C C . ALA A 1 108 ? 10.965 -8.914 -9.052 1.00 96.25 108 ALA A C 1
ATOM 849 O O . ALA A 1 108 ? 10.285 -9.940 -8.973 1.00 96.25 108 ALA A O 1
ATOM 850 N N . LEU A 1 109 ? 10.488 -7.717 -8.682 1.00 96.44 109 LEU A N 1
ATOM 851 C CA . LEU A 1 109 ? 9.108 -7.540 -8.231 1.00 96.44 109 LEU A CA 1
ATOM 852 C C . LEU A 1 109 ? 8.136 -8.000 -9.340 1.00 96.44 109 LEU A C 1
ATOM 854 O O . LEU A 1 109 ? 8.161 -7.428 -10.430 1.00 96.44 109 LEU A O 1
ATOM 858 N N . PRO A 1 110 ? 7.253 -8.983 -9.084 1.00 96.50 110 PRO A N 1
ATOM 859 C CA . PRO A 1 110 ? 6.385 -9.521 -10.126 1.00 96.50 110 PRO A CA 1
ATOM 860 C C . PRO A 1 110 ? 5.402 -8.479 -10.674 1.00 96.50 110 PRO A C 1
ATOM 862 O O . PRO A 1 110 ? 4.769 -7.737 -9.917 1.00 96.50 110 PRO A O 1
ATOM 865 N N . LEU A 1 111 ? 5.232 -8.438 -11.998 1.00 95.81 111 LEU A N 1
ATOM 866 C CA . LEU A 1 111 ? 4.351 -7.462 -12.648 1.00 95.81 111 LEU A CA 1
ATOM 867 C C . LEU A 1 111 ? 2.864 -7.697 -12.343 1.00 95.81 111 LEU A C 1
ATOM 869 O O . LEU A 1 111 ? 2.098 -6.739 -12.311 1.00 95.81 111 LEU A O 1
ATOM 873 N N . ASP A 1 112 ? 2.451 -8.928 -12.033 1.00 95.62 112 ASP A N 1
ATOM 874 C CA . ASP A 1 112 ? 1.095 -9.217 -11.545 1.00 95.62 112 ASP A CA 1
ATOM 875 C C . ASP A 1 112 ? 0.835 -8.544 -10.188 1.00 95.62 112 ASP A C 1
ATOM 877 O O . ASP A 1 112 ? -0.243 -7.995 -9.943 1.00 95.62 112 ASP A O 1
ATOM 881 N N . THR A 1 113 ? 1.854 -8.517 -9.324 1.00 96.56 113 THR A N 1
ATOM 882 C CA . THR A 1 113 ? 1.801 -7.819 -8.040 1.00 96.56 113 THR A CA 1
ATOM 883 C C . THR A 1 113 ? 1.729 -6.311 -8.264 1.00 96.56 113 THR A C 1
ATOM 885 O O . THR A 1 113 ? 0.959 -5.632 -7.583 1.00 96.56 113 THR A O 1
ATOM 888 N N . VAL A 1 114 ? 2.464 -5.785 -9.251 1.00 96.75 114 VAL A N 1
ATOM 889 C CA . VAL A 1 114 ? 2.380 -4.374 -9.659 1.00 96.75 114 VAL A CA 1
ATOM 890 C C . VAL A 1 114 ? 0.964 -4.014 -10.114 1.00 96.75 114 VAL A C 1
ATOM 892 O O . VAL A 1 114 ? 0.362 -3.097 -9.552 1.00 96.75 114 VAL A O 1
ATOM 895 N N . ASP A 1 115 ? 0.408 -4.754 -11.077 1.00 95.44 115 ASP A N 1
ATOM 896 C CA . ASP A 1 115 ? -0.932 -4.507 -11.620 1.00 95.44 115 ASP A CA 1
ATOM 897 C C . ASP A 1 115 ? -1.997 -4.558 -10.514 1.00 95.44 115 ASP A C 1
ATOM 899 O O . ASP A 1 115 ? -2.875 -3.691 -10.414 1.00 95.44 115 ASP A O 1
ATOM 903 N N . LYS A 1 116 ? -1.882 -5.539 -9.613 1.00 96.19 116 LYS A N 1
ATOM 904 C CA . LYS A 1 116 ? -2.804 -5.705 -8.492 1.00 96.19 116 LYS A CA 1
ATOM 905 C C . LYS A 1 116 ? -2.715 -4.567 -7.481 1.00 96.19 116 LYS A C 1
ATOM 907 O O . LYS A 1 116 ? -3.755 -4.058 -7.057 1.00 96.19 116 LYS A O 1
ATOM 912 N N . LEU A 1 117 ? -1.507 -4.137 -7.117 1.00 96.62 117 LEU A N 1
ATOM 913 C CA . LEU A 1 117 ? -1.311 -3.014 -6.201 1.00 96.62 117 LEU A CA 1
ATOM 914 C C . LEU A 1 117 ? -1.771 -1.686 -6.811 1.00 96.62 117 LEU A C 1
ATOM 916 O O . LEU A 1 117 ? -2.355 -0.884 -6.088 1.00 96.62 117 LEU A O 1
ATOM 920 N N . ILE A 1 118 ? -1.585 -1.454 -8.114 1.00 95.50 118 ILE A N 1
ATOM 921 C CA . ILE A 1 118 ? -2.097 -0.257 -8.805 1.00 95.50 118 ILE A CA 1
ATOM 922 C C . ILE A 1 118 ? -3.629 -0.254 -8.827 1.00 95.50 118 ILE A C 1
ATOM 924 O O . ILE A 1 118 ? -4.265 0.748 -8.475 1.00 95.50 118 ILE A O 1
ATOM 928 N N . SER A 1 119 ? -4.236 -1.385 -9.190 1.00 94.81 119 SER A N 1
ATOM 929 C CA . SER A 1 119 ? -5.690 -1.536 -9.183 1.00 94.81 119 SER A CA 1
ATOM 930 C C . SER A 1 119 ? -6.257 -1.310 -7.786 1.00 94.81 119 SER A C 1
ATOM 932 O O . SER A 1 119 ? -7.175 -0.509 -7.613 1.00 94.81 119 SER A O 1
ATOM 934 N N . TRP A 1 120 ? -5.666 -1.927 -6.764 1.00 95.19 120 TRP A N 1
ATOM 935 C CA . TRP A 1 120 ? -6.046 -1.675 -5.381 1.00 95.19 120 TRP A CA 1
ATOM 936 C C . TRP A 1 120 ? -5.866 -0.198 -5.009 1.00 95.19 120 TRP A C 1
ATOM 938 O O . TRP A 1 120 ? -6.819 0.451 -4.581 1.00 95.19 120 TRP A O 1
ATOM 948 N N . ALA A 1 121 ? -4.683 0.383 -5.219 1.00 93.62 121 ALA A N 1
ATOM 949 C CA . ALA A 1 121 ? -4.356 1.740 -4.794 1.00 93.62 121 ALA A CA 1
ATOM 950 C C . ALA A 1 121 ? -5.219 2.811 -5.483 1.00 93.62 121 ALA A C 1
ATOM 952 O O . ALA A 1 121 ? -5.487 3.855 -4.893 1.00 93.62 121 ALA A O 1
ATOM 953 N N . SER A 1 122 ? -5.723 2.541 -6.685 1.00 91.25 122 SER A N 1
ATOM 954 C CA . SER A 1 122 ? -6.641 3.428 -7.405 1.00 91.25 122 SER A CA 1
ATOM 955 C C . SER A 1 122 ? -8.122 3.228 -7.049 1.00 91.25 122 SER A C 1
ATOM 957 O O . SER A 1 122 ? -8.963 4.000 -7.519 1.00 91.25 122 SER A O 1
ATOM 959 N N . GLY A 1 123 ? -8.461 2.234 -6.219 1.00 88.94 123 GLY A N 1
ATOM 960 C CA . GLY A 1 123 ? -9.847 1.850 -5.930 1.00 88.94 123 GLY A CA 1
ATOM 961 C C . GLY A 1 123 ? -10.529 1.185 -7.130 1.00 88.94 123 GLY A C 1
ATOM 962 O O . GLY A 1 123 ? -11.714 1.391 -7.358 1.00 88.94 123 GLY A O 1
ATOM 963 N N . GLY A 1 124 ? -9.762 0.465 -7.951 1.00 87.62 124 GLY A N 1
ATOM 964 C CA . GLY A 1 124 ? -10.218 -0.214 -9.165 1.00 87.62 124 GLY A CA 1
ATOM 965 C C . GLY A 1 124 ? -10.364 0.681 -10.399 1.00 87.62 124 GLY A C 1
ATOM 966 O O . GLY A 1 124 ? -10.735 0.175 -11.456 1.00 87.62 124 GLY A O 1
ATOM 967 N N . ARG A 1 125 ? -10.077 1.987 -10.291 1.00 88.00 125 ARG A N 1
ATOM 968 C CA . ARG A 1 125 ? -10.189 2.947 -11.407 1.00 88.00 125 ARG A CA 1
ATOM 969 C C . ARG A 1 125 ? -9.113 2.75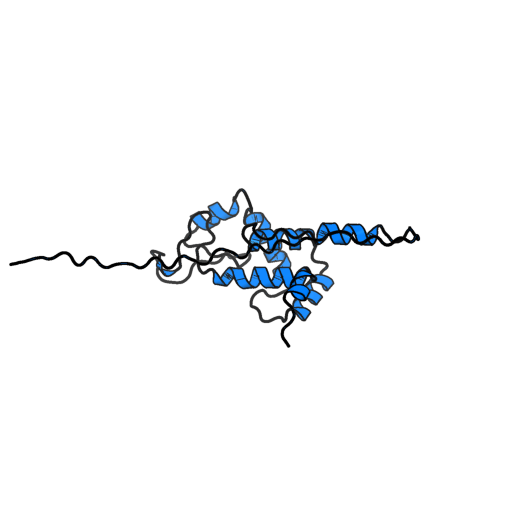5 -12.472 1.00 88.00 125 ARG A C 1
ATOM 971 O O . ARG A 1 125 ? -9.407 2.936 -13.647 1.00 88.00 125 ARG A O 1
ATOM 978 N N . ASN A 1 126 ? -7.902 2.375 -12.069 1.00 85.50 126 ASN A N 1
ATOM 979 C CA . ASN A 1 126 ? -6.808 2.079 -12.988 1.00 85.50 126 ASN A CA 1
ATOM 980 C C . ASN A 1 126 ? -6.554 0.578 -13.011 1.00 85.50 126 ASN A C 1
ATOM 982 O O . ASN A 1 126 ? -6.116 0.005 -12.017 1.00 85.50 126 ASN A O 1
ATOM 986 N N . ARG A 1 127 ? -6.809 -0.043 -14.161 1.00 83.62 127 ARG A N 1
ATOM 987 C CA . ARG A 1 127 ? -6.431 -1.424 -14.451 1.00 83.62 127 ARG A CA 1
ATOM 988 C C . ARG A 1 127 ? -5.304 -1.387 -15.469 1.00 83.62 127 ARG A C 1
ATOM 990 O O . ARG A 1 127 ? -5.538 -1.041 -16.623 1.00 83.62 127 ARG A O 1
ATOM 997 N N . THR A 1 128 ? -4.096 -1.684 -15.023 1.00 90.25 128 THR A N 1
ATOM 998 C CA . THR A 1 128 ? -2.935 -1.869 -15.894 1.00 90.25 128 THR A CA 1
ATOM 999 C C . THR A 1 128 ? -2.821 -3.340 -16.298 1.00 90.25 128 THR A C 1
ATOM 1001 O O . THR A 1 128 ? -3.521 -4.198 -15.756 1.00 90.25 128 THR A O 1
ATOM 1004 N N . ASN A 1 129 ? -1.995 -3.616 -17.304 1.00 90.38 129 ASN A N 1
ATOM 1005 C CA . ASN A 1 129 ? -1.727 -4.967 -17.798 1.00 90.38 129 ASN A CA 1
ATOM 1006 C C . ASN A 1 129 ? -0.236 -5.125 -18.123 1.00 90.38 129 ASN A C 1
ATOM 1008 O O . ASN A 1 129 ? 0.135 -5.594 -19.202 1.00 90.38 129 ASN A O 1
ATOM 1012 N N . TYR A 1 130 ? 0.630 -4.673 -17.215 1.00 91.88 130 TYR A N 1
ATOM 1013 C CA . TYR A 1 130 ? 2.072 -4.777 -17.418 1.00 91.88 130 TYR A CA 1
ATOM 1014 C C . TYR A 1 130 ? 2.502 -6.241 -17.516 1.00 91.88 130 TYR A C 1
ATOM 1016 O O . TYR A 1 130 ? 3.306 -6.582 -18.387 1.00 91.88 130 TYR A O 1
ATOM 1024 N N . ALA A 1 131 ? 1.908 -7.117 -16.698 1.00 88.69 131 ALA A N 1
ATOM 1025 C CA . ALA A 1 131 ? 2.191 -8.548 -16.725 1.00 88.69 131 ALA A CA 1
ATOM 1026 C C . ALA A 1 131 ? 1.893 -9.173 -18.097 1.00 88.69 131 ALA A C 1
ATOM 1028 O O . ALA A 1 131 ? 2.744 -9.863 -18.657 1.00 88.69 131 ALA A O 1
ATOM 1029 N N . GLY A 1 132 ? 0.726 -8.876 -18.681 1.00 82.44 132 GLY A N 1
ATOM 1030 C CA . GLY A 1 132 ? 0.341 -9.415 -19.987 1.00 82.44 132 GLY A CA 1
ATOM 1031 C C . GLY A 1 132 ? 1.234 -8.924 -21.128 1.00 82.44 132 GLY A C 1
ATOM 1032 O O . GLY A 1 132 ? 1.571 -9.704 -22.014 1.00 82.44 132 GLY A O 1
ATOM 1033 N N . THR A 1 133 ? 1.666 -7.659 -21.088 1.00 80.19 133 THR A N 1
ATOM 1034 C CA . THR A 1 133 ? 2.569 -7.100 -22.113 1.00 80.19 133 THR A CA 1
ATOM 1035 C C . THR A 1 133 ? 4.005 -7.624 -22.023 1.00 80.19 133 THR A C 1
ATOM 1037 O O . THR A 1 133 ? 4.704 -7.675 -23.033 1.00 80.19 133 THR A O 1
ATOM 1040 N N . HIS A 1 134 ? 4.460 -8.044 -20.838 1.00 67.44 134 HIS A N 1
ATOM 1041 C CA . HIS A 1 134 ? 5.792 -8.631 -20.673 1.00 67.44 134 HIS A CA 1
ATOM 1042 C C . HIS A 1 134 ? 5.850 -10.058 -21.231 1.00 67.44 134 HIS A C 1
ATOM 1044 O O . HIS A 1 134 ? 6.806 -10.421 -21.912 1.00 67.44 134 HIS A O 1
ATOM 1050 N N . SER A 1 135 ? 4.792 -10.848 -21.024 1.00 63.69 135 SER A N 1
ATOM 1051 C CA . SER A 1 135 ? 4.710 -12.223 -21.534 1.00 63.69 135 SER A CA 1
ATOM 1052 C C . SER A 1 135 ? 4.660 -12.315 -23.064 1.00 63.69 135 SER A C 1
ATOM 1054 O O . SER A 1 135 ? 5.033 -13.342 -23.626 1.00 63.69 135 SER A O 1
ATOM 1056 N N . THR A 1 136 ? 4.210 -11.274 -23.771 1.00 59.78 136 THR A N 1
ATOM 1057 C CA . THR A 1 136 ? 4.201 -11.268 -25.244 1.00 59.78 136 THR A CA 1
ATOM 1058 C C . THR A 1 136 ? 5.586 -11.033 -25.849 1.00 59.78 136 THR A C 1
ATOM 1060 O O . THR A 1 136 ? 5.888 -11.609 -26.887 1.00 59.78 136 THR A O 1
ATOM 1063 N N . LEU A 1 137 ? 6.458 -10.264 -25.186 1.00 53.72 137 LEU A N 1
ATOM 1064 C CA . LEU A 1 137 ? 7.801 -9.948 -25.698 1.00 53.72 137 LEU A CA 1
ATOM 1065 C C . LEU A 1 137 ? 8.772 -11.135 -25.609 1.00 53.72 137 LEU A C 1
ATOM 1067 O O . LEU A 1 137 ? 9.660 -11.271 -26.446 1.00 53.72 137 LEU A O 1
ATOM 1071 N N . GLU A 1 138 ? 8.588 -12.025 -24.633 1.00 49.81 138 GLU A N 1
ATOM 1072 C CA . GLU A 1 138 ? 9.426 -13.224 -24.483 1.00 49.81 138 GLU A CA 1
ATOM 1073 C C . GLU A 1 138 ? 9.117 -14.303 -25.538 1.00 49.81 138 GLU A C 1
ATOM 1075 O O . GLU A 1 138 ? 9.965 -15.148 -25.817 1.00 49.81 138 GLU A O 1
ATOM 1080 N N . ASN A 1 139 ? 7.944 -14.246 -26.181 1.00 47.28 139 ASN A N 1
ATOM 1081 C CA . ASN A 1 139 ? 7.516 -15.224 -27.187 1.00 47.28 139 ASN A CA 1
ATOM 1082 C C . ASN A 1 139 ? 7.886 -14.848 -28.638 1.00 47.28 139 ASN A C 1
ATOM 1084 O O . ASN A 1 139 ? 7.727 -15.678 -29.532 1.00 47.28 139 ASN A O 1
ATOM 1088 N N . ASP A 1 140 ? 8.413 -13.642 -28.882 1.00 45.03 140 ASP A N 1
ATOM 1089 C CA . ASP A 1 140 ? 8.667 -13.111 -30.234 1.00 45.03 140 ASP A CA 1
ATOM 1090 C C . ASP A 1 140 ? 10.121 -13.258 -30.732 1.00 45.03 140 ASP A C 1
ATOM 1092 O O . ASP A 1 140 ? 10.467 -12.789 -31.816 1.00 45.03 140 ASP A O 1
ATOM 1096 N N . THR A 1 141 ? 10.992 -13.995 -30.032 1.00 51.06 141 THR A N 1
ATOM 1097 C CA . THR A 1 141 ? 12.369 -14.280 -30.509 1.00 51.06 141 THR A CA 1
ATOM 1098 C C . THR A 1 141 ? 12.451 -15.327 -31.638 1.00 51.06 141 THR A C 1
ATOM 1100 O O . THR A 1 141 ? 13.521 -15.867 -31.912 1.00 51.06 141 THR A O 1
ATOM 1103 N N . GLY A 1 142 ? 11.344 -15.602 -32.342 1.00 44.81 142 GLY A N 1
ATOM 1104 C CA . GLY A 1 142 ? 11.253 -16.694 -33.316 1.00 44.81 142 GLY A CA 1
ATOM 1105 C C . GLY A 1 142 ? 10.484 -16.428 -34.611 1.00 44.81 142 GLY A C 1
ATOM 1106 O O . GLY A 1 142 ? 10.101 -17.405 -35.256 1.00 44.81 142 GLY A O 1
ATOM 1107 N N . ARG A 1 143 ? 10.226 -15.178 -35.030 1.00 38.50 143 ARG A N 1
ATOM 1108 C CA . ARG A 1 143 ? 9.598 -14.949 -36.347 1.00 38.50 143 ARG A CA 1
ATOM 1109 C C . ARG A 1 143 ? 9.991 -13.629 -37.013 1.00 38.50 143 ARG A C 1
ATOM 1111 O O . ARG A 1 143 ? 9.403 -12.584 -36.763 1.00 38.50 143 ARG A O 1
ATOM 1118 N N . GLU A 1 144 ? 10.941 -13.702 -37.942 1.00 41.59 144 GLU A N 1
ATOM 1119 C CA . GLU A 1 144 ? 11.054 -12.710 -39.013 1.00 41.59 144 GLU A CA 1
ATOM 1120 C C . GLU A 1 144 ? 9.794 -12.757 -39.889 1.00 41.59 144 GLU A C 1
ATOM 1122 O O . GLU A 1 144 ? 9.481 -13.813 -40.437 1.00 41.59 144 GLU A O 1
ATOM 1127 N N . SER A 1 145 ? 9.107 -11.620 -40.046 1.00 44.38 145 SER A N 1
ATOM 1128 C CA . SER A 1 145 ? 8.573 -11.140 -41.335 1.00 44.38 145 SER A CA 1
ATOM 1129 C C . SER A 1 145 ? 7.697 -9.890 -41.155 1.00 44.38 145 SER A C 1
ATOM 1131 O O . SER A 1 145 ? 6.608 -9.964 -40.598 1.00 44.38 145 SER A O 1
ATOM 1133 N N . THR A 1 146 ? 8.204 -8.763 -41.663 1.00 41.94 146 THR A N 1
ATOM 1134 C CA . THR A 1 146 ? 7.531 -7.765 -42.522 1.00 41.94 146 THR A CA 1
ATOM 1135 C C . THR A 1 146 ? 6.018 -7.536 -42.383 1.00 41.94 146 THR A C 1
ATOM 1137 O O . THR A 1 146 ? 5.226 -8.420 -42.703 1.00 41.94 146 THR A O 1
ATOM 1140 N N . GLY A 1 147 ? 5.617 -6.279 -42.156 1.00 34.72 147 GLY A N 1
ATOM 1141 C CA . GLY A 1 147 ? 4.306 -5.791 -42.604 1.00 34.72 147 GLY A CA 1
ATOM 1142 C C . GLY A 1 147 ? 3.677 -4.729 -41.713 1.00 34.72 147 GLY A C 1
ATOM 1143 O O . GLY A 1 147 ? 3.053 -5.036 -40.709 1.00 34.72 147 GLY A O 1
ATOM 1144 N N . SER A 1 148 ? 3.813 -3.473 -42.123 1.00 43.19 148 SER A N 1
ATOM 1145 C CA . SER A 1 148 ? 3.053 -2.319 -41.642 1.00 43.19 148 SER A CA 1
ATOM 1146 C C . SER A 1 148 ? 1.535 -2.500 -41.783 1.00 43.19 148 SER A C 1
ATOM 1148 O O . SER A 1 148 ? 1.074 -2.811 -42.879 1.00 43.19 148 SER A O 1
ATOM 1150 N N . SER A 1 149 ? 0.764 -2.161 -40.749 1.00 37.22 149 SER A N 1
ATOM 1151 C CA . SER A 1 149 ? -0.549 -1.527 -40.926 1.00 37.22 149 SER A CA 1
ATOM 1152 C C . SER A 1 149 ? -0.916 -0.747 -39.669 1.00 37.22 149 SER A C 1
ATOM 1154 O O . SER A 1 149 ? -1.062 -1.305 -38.586 1.00 37.22 149 SER A O 1
ATOM 1156 N N . SER A 1 150 ? -0.987 0.567 -39.838 1.00 48.03 150 SER A N 1
ATOM 1157 C CA . SER A 1 150 ? -1.631 1.517 -38.942 1.00 48.03 150 SER A CA 1
ATOM 1158 C C . SER A 1 150 ? -3.102 1.159 -38.791 1.00 48.03 150 SER A C 1
ATOM 1160 O O . SER A 1 150 ? -3.746 1.072 -39.826 1.00 48.03 150 SER A O 1
ATOM 1162 N N . ASP A 1 151 ? -3.613 1.022 -37.568 1.00 37.00 151 ASP A N 1
ATOM 1163 C CA . ASP A 1 151 ? -5.017 1.295 -37.243 1.00 37.00 151 ASP A CA 1
ATOM 1164 C C . ASP A 1 151 ? -5.180 1.548 -35.730 1.00 37.00 151 ASP A C 1
ATOM 1166 O O . ASP A 1 151 ? -4.777 0.747 -34.889 1.00 37.00 151 ASP A O 1
ATOM 1170 N N . ASP A 1 152 ? -5.731 2.727 -35.441 1.00 41.22 152 ASP A N 1
ATOM 1171 C CA . ASP A 1 152 ? -6.606 3.101 -34.323 1.00 41.22 152 ASP A CA 1
ATOM 1172 C C . ASP A 1 152 ? -6.278 2.653 -32.880 1.00 41.22 152 ASP A C 1
ATOM 1174 O O . ASP A 1 152 ? -6.758 1.636 -32.378 1.00 41.22 152 ASP A O 1
ATOM 1178 N N . TYR A 1 153 ? -5.584 3.525 -32.137 1.00 34.88 153 TYR A N 1
ATOM 1179 C CA . TYR A 1 153 ? -5.704 3.589 -30.675 1.00 34.88 153 TYR A CA 1
ATOM 1180 C C . TYR A 1 153 ? -6.424 4.883 -30.275 1.00 34.88 153 TYR A C 1
ATOM 1182 O O . TYR A 1 153 ? -5.794 5.912 -30.027 1.00 34.88 153 TYR A O 1
ATOM 1190 N N . ASP A 1 154 ? -7.753 4.821 -30.192 1.00 40.41 154 ASP A N 1
ATOM 1191 C CA . ASP A 1 154 ? -8.588 5.884 -29.630 1.00 40.41 154 ASP A CA 1
ATOM 1192 C C . ASP A 1 154 ? -8.587 5.794 -28.091 1.00 40.41 154 ASP A C 1
ATOM 1194 O O . ASP A 1 154 ? -9.296 4.995 -27.470 1.00 40.41 154 ASP A O 1
ATOM 1198 N N . TYR A 1 155 ? -7.719 6.581 -27.450 1.00 39.25 155 TYR A N 1
ATOM 1199 C CA . TYR A 1 155 ? -7.644 6.691 -25.993 1.00 39.25 155 TYR A CA 1
ATOM 1200 C C . TYR A 1 155 ? -8.615 7.782 -25.522 1.00 39.25 155 TYR A C 1
ATOM 1202 O O . TYR A 1 155 ? -8.242 8.945 -25.356 1.00 39.25 155 TYR A O 1
ATOM 1210 N N . PHE A 1 156 ? -9.878 7.419 -25.281 1.00 39.78 156 PHE A N 1
ATOM 1211 C CA . PHE A 1 156 ? -10.844 8.321 -24.647 1.00 39.78 156 PHE A CA 1
ATOM 1212 C C . PHE A 1 156 ? -10.400 8.677 -23.219 1.00 39.78 156 PHE A C 1
ATOM 1214 O O . PHE A 1 156 ? -10.706 7.985 -22.245 1.00 39.78 156 PHE A O 1
ATOM 1221 N N . VAL A 1 157 ? -9.728 9.820 -23.077 1.00 39.19 157 VAL A N 1
ATOM 1222 C CA . VAL A 1 157 ? -9.530 10.499 -21.795 1.00 39.19 157 VAL A CA 1
ATOM 1223 C C . VAL A 1 157 ? -10.888 11.034 -21.338 1.00 39.19 157 VAL A C 1
ATOM 1225 O O . VAL A 1 157 ? -11.303 12.133 -21.704 1.00 39.19 157 VAL A O 1
ATOM 1228 N N . ARG A 1 158 ? -11.616 10.263 -20.525 1.00 43.00 158 ARG A N 1
ATOM 1229 C CA . ARG A 1 158 ? -12.763 10.805 -19.788 1.00 43.00 158 ARG A CA 1
ATOM 1230 C C . ARG A 1 158 ? -12.240 11.693 -18.663 1.00 43.00 158 ARG A C 1
ATOM 1232 O O . ARG A 1 158 ? -11.871 11.216 -17.594 1.00 43.00 158 ARG A O 1
ATOM 1239 N N . VAL A 1 159 ? -12.207 12.995 -18.937 1.00 43.38 159 VAL A N 1
ATOM 1240 C CA . VAL A 1 159 ? -12.056 14.053 -17.932 1.00 43.38 159 VAL A CA 1
ATOM 1241 C C . VAL A 1 159 ? -13.146 13.855 -16.864 1.00 43.38 159 VAL A C 1
ATOM 1243 O O . VAL A 1 159 ? -14.319 13.733 -17.229 1.00 43.38 159 VAL A O 1
ATOM 1246 N N . PRO A 1 160 ? -12.816 13.776 -15.561 1.00 41.25 160 PRO A N 1
ATOM 1247 C CA . PRO A 1 160 ? -13.839 13.703 -14.525 1.00 41.25 160 PRO A CA 1
ATOM 1248 C C . PRO A 1 160 ? -14.657 15.007 -14.513 1.00 41.25 160 PRO A C 1
ATOM 1250 O O . PRO A 1 160 ? -14.069 16.083 -14.646 1.00 41.25 160 PRO A O 1
ATOM 1253 N N . PRO A 1 161 ? -15.993 14.952 -14.350 1.00 36.28 161 PRO A N 1
ATOM 1254 C CA . PRO A 1 161 ? -16.796 16.162 -14.236 1.00 36.28 161 PRO A CA 1
ATOM 1255 C C . PRO A 1 161 ? -16.347 16.959 -13.006 1.00 36.28 161 PRO A C 1
ATOM 1257 O O . PRO A 1 161 ? -16.201 16.412 -11.911 1.00 36.28 161 PRO A O 1
ATOM 1260 N N . THR A 1 162 ? -16.103 18.255 -13.197 1.00 47.69 162 THR A N 1
ATOM 1261 C CA . THR A 1 162 ? -15.820 19.192 -12.107 1.00 47.69 162 THR A CA 1
ATOM 1262 C C . THR A 1 162 ? -16.986 19.213 -11.114 1.00 47.69 162 THR A C 1
ATOM 1264 O O . THR A 1 162 ? -18.136 19.128 -11.553 1.00 47.69 162 THR A O 1
ATOM 1267 N N . PRO A 1 163 ? -16.740 19.376 -9.802 1.00 41.75 163 PRO A N 1
ATOM 1268 C CA . PRO A 1 163 ? -17.814 19.567 -8.839 1.00 41.75 163 PRO A CA 1
ATOM 1269 C C . PRO A 1 163 ? -18.587 20.845 -9.179 1.00 41.75 163 PRO A C 1
ATOM 1271 O O . PRO A 1 163 ? -18.014 21.931 -9.252 1.00 41.75 163 PRO A O 1
ATOM 1274 N N . ASP A 1 164 ? -19.886 20.688 -9.410 1.00 43.53 164 ASP A N 1
ATOM 1275 C CA . ASP A 1 164 ? -20.842 21.770 -9.611 1.00 43.53 164 ASP A CA 1
ATOM 1276 C C . ASP A 1 164 ? -20.878 22.643 -8.345 1.00 43.53 164 ASP A C 1
ATOM 1278 O O . ASP A 1 164 ? -21.317 22.206 -7.276 1.00 43.53 164 ASP A O 1
ATOM 1282 N N . HIS A 1 165 ? -20.363 23.872 -8.444 1.00 42.62 165 HIS A N 1
ATOM 1283 C CA . HIS A 1 165 ? -20.511 24.891 -7.411 1.00 42.62 165 HIS A CA 1
ATOM 1284 C C . HIS A 1 165 ? -21.974 25.344 -7.378 1.00 42.62 165 HIS A C 1
ATOM 1286 O O . HIS A 1 165 ? -22.344 26.391 -7.912 1.00 42.62 165 HIS A O 1
ATOM 1292 N N . ARG A 1 166 ? -22.822 24.563 -6.704 1.00 40.97 166 ARG A N 1
ATOM 1293 C CA . ARG A 1 166 ? -24.163 25.011 -6.346 1.00 40.97 166 ARG A CA 1
ATOM 1294 C C . ARG A 1 166 ? -24.078 26.084 -5.268 1.00 40.97 166 ARG A C 1
ATOM 1296 O O . ARG A 1 166 ? -23.734 25.845 -4.114 1.00 40.97 166 ARG A O 1
ATOM 1303 N N . ILE A 1 167 ? -24.398 27.285 -5.726 1.00 41.91 167 ILE A N 1
ATOM 1304 C CA . ILE A 1 167 ? -24.688 28.506 -4.988 1.00 41.91 167 ILE A CA 1
ATOM 1305 C C . ILE A 1 167 ? -25.665 28.192 -3.843 1.00 41.91 167 ILE A C 1
ATOM 1307 O O . ILE A 1 167 ? -26.814 27.825 -4.086 1.00 41.91 167 ILE A O 1
ATOM 1311 N N . PHE A 1 168 ? -25.234 28.383 -2.595 1.00 38.62 168 PHE A N 1
ATOM 1312 C CA . PHE A 1 168 ? -26.155 28.511 -1.466 1.00 38.62 168 PHE A CA 1
ATOM 1313 C C . PHE A 1 168 ? -26.725 29.933 -1.469 1.00 38.62 168 PHE A C 1
ATOM 1315 O O . PHE A 1 168 ? -26.066 30.886 -1.053 1.00 38.62 168 PHE A O 1
ATOM 1322 N N . ILE A 1 169 ? -27.958 30.082 -1.958 1.00 42.44 169 ILE A N 1
ATOM 1323 C CA . ILE A 1 169 ? -28.775 31.266 -1.689 1.00 42.44 169 ILE A CA 1
ATOM 1324 C C . ILE A 1 169 ? -29.244 31.151 -0.235 1.00 42.44 169 ILE A C 1
ATOM 1326 O O . ILE A 1 169 ? -30.068 30.301 0.095 1.00 42.44 169 ILE A O 1
ATOM 1330 N N . ASN A 1 170 ? -28.706 32.000 0.641 1.00 35.81 170 ASN A N 1
ATOM 1331 C CA . ASN A 1 170 ? -29.223 32.181 1.995 1.00 35.81 170 ASN A CA 1
ATOM 1332 C C . ASN A 1 170 ? -30.593 32.871 1.921 1.00 35.81 170 ASN A C 1
ATOM 1334 O O . ASN A 1 170 ? -30.665 34.090 1.760 1.00 35.81 170 ASN A O 1
ATOM 1338 N N . HIS A 1 171 ? -31.679 32.113 2.080 1.00 37.88 171 HIS A N 1
ATOM 1339 C CA . HIS A 1 171 ? -32.960 32.690 2.479 1.00 37.88 171 HIS A CA 1
ATOM 1340 C C . HIS A 1 171 ? -32.895 33.015 3.973 1.00 37.88 171 HIS A C 1
ATOM 1342 O O . HIS A 1 171 ? -32.968 32.143 4.832 1.00 37.88 171 HIS A O 1
ATOM 1348 N N . LYS A 1 172 ? -32.705 34.300 4.270 1.00 41.91 172 LYS A N 1
ATOM 1349 C CA . LYS A 1 172 ? -32.870 34.866 5.606 1.00 41.91 172 LYS A CA 1
ATOM 1350 C C . LYS A 1 172 ? -34.373 35.034 5.833 1.00 41.91 172 LYS A C 1
ATOM 1352 O O . LYS A 1 172 ? -34.965 35.964 5.292 1.00 41.91 172 LYS A O 1
ATOM 1357 N N . GLU A 1 173 ? -34.989 34.108 6.562 1.00 42.03 173 GLU A N 1
ATOM 1358 C CA . GLU A 1 173 ? -36.366 34.275 7.022 1.00 42.03 173 GLU A CA 1
ATOM 1359 C C . GLU A 1 173 ? -36.444 35.373 8.086 1.00 42.03 173 GLU A C 1
ATOM 1361 O O . GLU A 1 173 ? -35.604 35.509 8.979 1.00 42.03 173 GLU A O 1
ATOM 1366 N N . SER A 1 174 ? -37.457 36.203 7.898 1.00 47.91 174 SER A N 1
ATOM 1367 C CA . SER A 1 174 ? -37.808 37.393 8.645 1.00 47.91 174 SER A CA 1
ATOM 1368 C C . SER A 1 174 ? -38.516 37.002 9.942 1.00 47.91 174 SER A C 1
ATOM 1370 O O . SER A 1 174 ? -39.647 36.527 9.900 1.00 47.91 174 SER A O 1
ATOM 1372 N N . SER A 1 175 ? -37.909 37.289 11.091 1.00 49.50 175 SER A N 1
ATOM 1373 C CA . SER A 1 175 ? -38.658 37.444 12.342 1.00 49.50 175 SER A CA 1
ATOM 1374 C C . SER A 1 175 ? -38.917 38.932 12.540 1.00 49.50 175 SER A C 1
ATOM 1376 O O . SER A 1 175 ? -38.027 39.686 12.935 1.00 49.50 175 SER A O 1
ATOM 1378 N N . GLY A 1 176 ? -40.120 39.358 12.160 1.00 53.38 176 GLY A N 1
ATOM 1379 C CA . GLY A 1 176 ? -40.672 40.653 12.532 1.00 53.38 176 GLY A CA 1
ATOM 1380 C C . GLY A 1 176 ? -41.233 40.608 13.953 1.00 53.38 176 GLY A C 1
ATOM 1381 O O . GLY A 1 176 ? -41.847 39.612 14.319 1.00 53.38 176 GLY A O 1
ATOM 1382 N N . LEU A 1 177 ? -40.950 41.699 14.675 1.00 44.34 177 LEU A N 1
ATOM 1383 C CA . LEU A 1 177 ? -41.727 42.385 15.723 1.00 44.34 177 LEU A CA 1
ATOM 1384 C C . LEU A 1 177 ? -42.523 41.545 16.732 1.00 44.34 177 LEU A C 1
ATOM 1386 O O . LEU A 1 177 ? -43.569 40.978 16.354 1.00 44.34 177 LEU A O 1
#

Foldseek 3Di:
DDDPPVNCQVQLQSLLLVLLLCQQVLQAAPQVPRRDHQVNQPDHDGFDADPQLRSHGHSDPVSVVNCCPDPPQRVVVVSVLSNVLVVQDDNPCPDDSVRRSVSCVVVVPQSVSSQSSSCVSVVNPDGDDPNVVVVVVVPPPDDDDDDDDDDDDDDPPPDPDDPPPDDDDDPDDDDDD

pLDDT: mean 78.14, std 22.32, range [34.72, 98.06]

Mean predicted aligned error: 13.14 Å